Protein AF-V9LCH5-F1 (afdb_monomer_lite)

Secondary structure (DSSP, 8-state):
-----PPP--TTSHHHHHHHHHHHHHHHHHHHTT--SSTHHHHGGGT-----------SS-----HHHHHHHHHHHHHHHHT--S---S-GGGEEEEETTEEEEHHHHHHHHHHHHHHHHHHHHHHHHHHHSPPS-----HHHHHHHHHHHHHHHHHHHHHHHHHHHHHHHTHHHHHHHSSS-HHHHHHHHHHHHHHHHHHTHHHHTTTS-TT--HHHHHHHHHHHHHHHHHHHHHHHHH-HHHHHHHHHHHHHHHHH-

Radius of gyration: 26.11 Å; chains: 1; bounding box: 62×52×72 Å

Foldseek 3Di:
DDCPPPPDQPPVDPVSVVLLVVQQLVVLVVLLVVDDPDPQVVCVVVVDDDDDDDDDDDPPPDPDDVVNVVVVVVVVVVVVVPPPDDDDPPVLQWGDSDPPDIDGNVVCVVVLVVLLVLLVVVLVVLVVVLPDDDPDDPDDPVNVVVLVCLLVVVVVVVVVVVVCLVVVLVVCLVVQVVVDVDHSVVSSVVVSVVVVVVVVVPPPPCVPPSPPDHDPSSVSVSLSVVSVVLSVVLVVCCVVRVSSSSVCSVVCSVVNNVD

Structure (mmCIF, N/CA/C/O backbone):
data_AF-V9LCH5-F1
#
_entry.id   AF-V9LCH5-F1
#
loop_
_atom_site.group_PDB
_atom_site.id
_atom_site.type_symbol
_atom_site.label_atom_id
_atom_site.label_alt_id
_atom_site.label_comp_id
_atom_site.label_asym_id
_atom_site.label_entity_id
_atom_site.label_seq_id
_atom_site.pdbx_PDB_ins_code
_atom_site.Cartn_x
_atom_site.Cartn_y
_atom_site.Cartn_z
_atom_site.occupancy
_atom_site.B_iso_or_equiv
_atom_site.auth_seq_id
_atom_site.auth_comp_id
_atom_site.auth_asym_id
_atom_site.auth_atom_id
_atom_site.pdbx_PDB_model_num
ATOM 1 N N . LEU A 1 1 ? 13.291 -19.910 -38.542 1.00 33.44 1 LEU A N 1
ATOM 2 C CA . LEU A 1 1 ? 14.524 -19.890 -37.717 1.00 33.44 1 LEU A CA 1
ATOM 3 C C . LEU A 1 1 ? 14.383 -18.843 -36.606 1.00 33.44 1 LEU A C 1
ATOM 5 O O . LEU A 1 1 ? 15.015 -17.801 -36.640 1.00 33.44 1 LEU A O 1
ATOM 9 N N . PHE A 1 2 ? 13.499 -19.086 -35.634 1.00 40.97 2 PHE A N 1
ATOM 10 C CA . PHE A 1 2 ? 13.283 -18.179 -34.502 1.00 40.97 2 PHE A CA 1
ATOM 11 C C . PHE A 1 2 ? 13.502 -18.956 -33.212 1.00 40.97 2 PHE A C 1
ATOM 13 O O . PHE A 1 2 ? 12.610 -19.624 -32.702 1.00 40.97 2 PHE A O 1
ATOM 20 N N . ARG A 1 3 ? 14.734 -18.900 -32.716 1.00 28.66 3 ARG A N 1
ATOM 21 C CA . ARG A 1 3 ? 15.071 -19.324 -31.360 1.00 28.66 3 ARG A CA 1
ATOM 22 C C . ARG A 1 3 ? 16.043 -18.304 -30.785 1.00 28.66 3 ARG A C 1
ATOM 24 O O . ARG A 1 3 ? 17.191 -18.613 -30.492 1.00 28.66 3 ARG A O 1
ATOM 31 N N . SER A 1 4 ? 15.577 -17.061 -30.663 1.00 36.69 4 SER A N 1
ATOM 32 C CA . SER A 1 4 ? 16.129 -16.150 -29.667 1.00 36.69 4 SER A CA 1
ATOM 33 C C . SER A 1 4 ? 15.820 -16.790 -28.320 1.00 36.69 4 SER A C 1
ATOM 35 O O . SER A 1 4 ? 14.691 -16.730 -27.834 1.00 36.69 4 SER A O 1
ATOM 37 N N . GLN A 1 5 ? 16.792 -17.526 -27.790 1.00 34.16 5 GLN A N 1
ATOM 38 C CA . GLN A 1 5 ? 16.747 -18.049 -26.439 1.00 34.16 5 GLN A CA 1
ATOM 39 C C . GLN A 1 5 ? 16.719 -16.836 -25.505 1.00 34.16 5 GLN A C 1
ATOM 41 O O . GLN A 1 5 ? 17.760 -16.330 -25.098 1.00 34.16 5 GLN A O 1
ATOM 46 N N . CYS A 1 6 ? 15.522 -16.339 -25.179 1.00 46.34 6 CYS A N 1
ATOM 47 C CA . CYS A 1 6 ? 15.331 -15.744 -23.865 1.00 46.34 6 CYS A CA 1
ATOM 48 C C . CYS A 1 6 ? 15.863 -16.782 -22.870 1.00 46.34 6 CYS A C 1
ATOM 50 O O . CYS A 1 6 ? 15.552 -17.967 -23.067 1.00 46.34 6 CYS A O 1
ATOM 52 N N . PRO A 1 7 ? 16.684 -16.393 -21.876 1.00 41.59 7 PRO A N 1
ATOM 53 C CA . PRO A 1 7 ? 17.159 -17.334 -20.875 1.00 41.59 7 PRO A CA 1
ATOM 54 C C . PRO A 1 7 ? 15.947 -18.118 -20.390 1.00 41.59 7 PRO A C 1
ATOM 56 O O . PRO A 1 7 ? 14.906 -17.543 -20.055 1.00 41.59 7 PRO A O 1
ATOM 59 N N . ARG A 1 8 ? 16.045 -19.438 -20.561 1.00 44.75 8 ARG A N 1
ATOM 60 C CA . ARG A 1 8 ? 14.979 -20.390 -20.282 1.00 44.75 8 ARG A CA 1
ATOM 61 C C . ARG A 1 8 ? 14.481 -20.050 -18.886 1.00 44.75 8 ARG A C 1
ATOM 63 O O . ARG A 1 8 ? 15.290 -19.965 -17.976 1.00 44.75 8 ARG A O 1
ATOM 70 N N . SER A 1 9 ? 13.191 -19.740 -18.765 1.00 53.59 9 SER A N 1
ATOM 71 C CA . SER A 1 9 ? 12.595 -19.388 -17.483 1.00 53.59 9 SER A CA 1
ATOM 72 C C . SER A 1 9 ? 12.991 -20.467 -16.481 1.00 53.59 9 SER A C 1
ATOM 74 O O . SER A 1 9 ? 12.531 -21.599 -16.602 1.00 53.59 9 SER A O 1
ATOM 76 N N . ASP A 1 10 ? 13.814 -20.111 -15.497 1.00 53.72 10 ASP A N 1
ATOM 77 C CA . ASP A 1 10 ? 14.175 -20.955 -14.350 1.00 53.72 10 ASP A CA 1
ATOM 78 C C . ASP A 1 10 ? 12.949 -21.262 -13.459 1.00 53.72 10 ASP A C 1
ATOM 80 O O . ASP A 1 10 ? 13.087 -21.669 -12.308 1.00 53.72 10 ASP A O 1
ATOM 84 N N . GLY A 1 11 ? 11.731 -21.055 -13.977 1.00 56.66 11 GLY A N 1
ATOM 85 C CA . GLY A 1 11 ? 10.448 -20.985 -13.287 1.00 56.66 11 GLY A CA 1
ATOM 86 C C . GLY A 1 11 ? 9.927 -22.296 -12.708 1.00 56.66 11 GLY A C 1
ATOM 87 O O . GLY A 1 11 ? 8.782 -22.319 -12.272 1.00 56.66 11 GLY A O 1
ATOM 88 N N . GLU A 1 12 ? 10.742 -23.348 -12.687 1.00 65.62 12 GLU A N 1
ATOM 89 C CA . GLU A 1 12 ? 10.463 -24.604 -11.976 1.00 65.62 12 GLU A CA 1
ATOM 90 C C . GLU A 1 12 ? 11.554 -24.967 -10.959 1.00 65.62 12 GLU A C 1
ATOM 92 O O . GLU A 1 12 ? 11.430 -25.944 -10.228 1.00 65.62 12 GLU A O 1
ATOM 97 N N . THR A 1 13 ? 12.615 -24.164 -10.864 1.00 81.25 13 THR A N 1
ATOM 98 C CA . THR A 1 13 ? 13.677 -24.355 -9.876 1.00 81.25 13 THR A CA 1
ATOM 99 C C . THR A 1 13 ? 13.429 -23.456 -8.667 1.00 81.25 13 THR A C 1
ATOM 101 O O . THR A 1 13 ? 12.982 -22.315 -8.803 1.00 81.25 13 THR A O 1
ATOM 104 N N . LEU A 1 14 ? 13.744 -23.946 -7.466 1.00 82.38 14 LEU A N 1
ATOM 105 C CA . LEU A 1 14 ? 13.705 -23.151 -6.234 1.00 82.38 14 LEU A CA 1
ATOM 106 C C . LEU A 1 14 ? 14.425 -21.786 -6.362 1.00 82.38 14 LEU A C 1
ATOM 108 O O . LEU A 1 14 ? 13.820 -20.780 -5.988 1.00 82.38 14 LEU A O 1
ATOM 112 N N . PRO A 1 15 ? 15.642 -21.683 -6.944 1.00 84.50 15 PRO A N 1
ATOM 113 C CA . PRO A 1 15 ? 16.277 -20.382 -7.172 1.00 84.50 15 PRO A CA 1
ATOM 114 C C . PRO A 1 15 ? 15.483 -19.471 -8.119 1.00 84.50 15 PRO A C 1
ATOM 116 O O . PRO A 1 15 ? 15.411 -18.267 -7.878 1.00 84.50 15 PRO A O 1
ATOM 119 N N . GLY A 1 16 ? 14.829 -20.018 -9.149 1.00 81.88 16 GLY A N 1
ATOM 120 C CA . GLY A 1 16 ? 13.972 -19.236 -10.041 1.00 81.88 16 GLY A CA 1
ATOM 121 C C . GLY A 1 16 ? 12.732 -18.671 -9.344 1.00 81.88 16 GLY A C 1
ATOM 122 O O . GLY A 1 16 ? 12.379 -17.514 -9.574 1.00 81.88 16 GLY A O 1
ATOM 123 N N . TYR A 1 17 ? 12.110 -19.432 -8.436 1.00 82.62 17 TYR A N 1
ATOM 124 C CA . TYR A 1 17 ? 11.009 -18.930 -7.603 1.00 82.62 17 TYR A CA 1
ATOM 125 C C . TYR A 1 17 ? 11.459 -17.818 -6.654 1.00 82.62 17 TYR A C 1
ATOM 127 O O . TYR A 1 17 ? 10.782 -16.795 -6.552 1.00 82.62 17 TYR A O 1
ATOM 135 N N . VAL A 1 18 ? 12.614 -17.979 -5.998 1.00 86.50 18 VAL A N 1
ATOM 136 C CA . VAL A 1 18 ? 13.183 -16.942 -5.121 1.00 86.50 18 VAL A CA 1
ATOM 137 C C . VAL A 1 18 ? 13.477 -15.669 -5.913 1.00 86.50 18 VAL A C 1
ATOM 139 O O . VAL A 1 18 ? 13.119 -14.577 -5.477 1.00 86.50 18 VAL A O 1
ATOM 142 N N . HIS A 1 19 ? 14.059 -15.798 -7.106 1.00 85.94 19 HIS A N 1
ATOM 143 C CA . HIS A 1 19 ? 14.340 -14.657 -7.972 1.00 85.94 19 HIS A CA 1
ATOM 144 C C . HIS A 1 19 ? 13.061 -13.944 -8.441 1.00 85.94 19 HIS A C 1
ATOM 146 O O . HIS A 1 19 ? 12.987 -12.711 -8.437 1.00 85.94 19 HIS A O 1
ATOM 152 N N . ALA A 1 20 ? 12.025 -14.709 -8.791 1.00 83.81 20 ALA A N 1
ATOM 153 C CA . ALA A 1 20 ? 10.723 -14.168 -9.163 1.00 83.81 20 ALA A CA 1
ATOM 154 C C . ALA A 1 20 ? 10.055 -13.430 -7.991 1.00 83.81 20 ALA A C 1
ATOM 156 O O . ALA A 1 20 ? 9.506 -12.343 -8.176 1.00 83.81 20 ALA A O 1
ATOM 157 N N . LEU A 1 21 ? 10.152 -13.977 -6.775 1.00 85.12 21 LEU A N 1
ATOM 158 C CA . LEU A 1 21 ? 9.641 -13.350 -5.556 1.00 85.12 21 LEU A CA 1
ATOM 159 C C . LEU A 1 21 ? 10.385 -12.047 -5.252 1.00 85.12 21 LEU A C 1
ATOM 161 O O . LEU A 1 21 ? 9.743 -11.027 -5.019 1.00 85.12 21 LEU A O 1
ATOM 165 N N . GLN A 1 22 ? 11.718 -12.046 -5.312 1.00 88.31 22 GLN A N 1
ATOM 166 C CA . GLN A 1 22 ? 12.528 -10.838 -5.125 1.00 88.31 22 GLN A CA 1
ATOM 167 C C . GLN A 1 22 ? 12.158 -9.747 -6.134 1.00 88.31 22 GLN A C 1
ATOM 169 O O . GLN A 1 22 ? 11.952 -8.595 -5.756 1.00 88.31 22 GLN A O 1
ATOM 174 N N . THR A 1 23 ? 12.019 -10.112 -7.409 1.00 86.81 23 THR A N 1
ATOM 175 C CA . THR A 1 23 ? 11.618 -9.180 -8.472 1.00 86.81 23 THR A CA 1
ATOM 176 C C . THR A 1 23 ? 10.228 -8.606 -8.207 1.00 86.81 23 THR A C 1
ATOM 178 O O . THR A 1 23 ? 10.027 -7.393 -8.291 1.00 86.81 23 THR A O 1
ATOM 181 N N . MET A 1 24 ? 9.280 -9.460 -7.814 1.00 85.44 24 MET A N 1
ATOM 182 C CA . MET A 1 24 ? 7.932 -9.043 -7.444 1.00 85.44 24 MET A CA 1
ATOM 183 C C . MET A 1 24 ? 7.941 -8.100 -6.234 1.00 85.44 24 MET A C 1
ATOM 185 O O . MET A 1 24 ? 7.285 -7.064 -6.269 1.00 85.44 24 MET A O 1
ATOM 189 N N . LEU A 1 25 ? 8.717 -8.406 -5.191 1.00 87.69 25 LEU A N 1
ATOM 190 C CA . LEU A 1 25 ? 8.829 -7.578 -3.990 1.00 87.69 25 LEU A CA 1
ATOM 191 C C . LEU A 1 25 ? 9.416 -6.198 -4.308 1.00 87.69 25 LEU A C 1
ATOM 193 O O . LEU A 1 25 ? 8.864 -5.185 -3.889 1.00 87.69 25 LEU A O 1
ATOM 197 N N . LEU A 1 26 ? 10.495 -6.139 -5.093 1.00 87.50 26 LEU A N 1
ATOM 198 C CA . LEU A 1 26 ? 11.084 -4.873 -5.537 1.00 87.50 26 LEU A CA 1
ATOM 199 C C . LEU A 1 26 ? 10.090 -4.045 -6.356 1.00 87.50 26 LEU A C 1
ATOM 201 O O . LEU A 1 26 ? 10.044 -2.821 -6.228 1.00 87.50 26 LEU A O 1
ATOM 205 N N . MET A 1 27 ? 9.275 -4.702 -7.179 1.00 86.00 27 MET A N 1
ATOM 206 C CA . MET A 1 27 ? 8.222 -4.050 -7.945 1.00 86.00 27 MET A CA 1
ATOM 207 C C . MET A 1 27 ? 7.116 -3.499 -7.040 1.00 86.00 27 MET A C 1
ATOM 209 O O . MET A 1 27 ? 6.743 -2.342 -7.217 1.00 86.00 27 MET A O 1
ATOM 213 N N . VAL A 1 28 ? 6.652 -4.265 -6.048 1.00 87.94 28 VAL A N 1
ATOM 214 C CA . VAL A 1 28 ? 5.674 -3.812 -5.043 1.00 87.94 28 VAL A CA 1
ATOM 215 C C . VAL A 1 28 ? 6.222 -2.615 -4.263 1.00 87.94 28 VAL A C 1
ATOM 217 O O . VAL A 1 28 ? 5.549 -1.598 -4.156 1.00 87.94 28 VAL A O 1
ATOM 220 N N . LEU A 1 29 ? 7.473 -2.661 -3.800 1.00 88.19 29 LEU A N 1
ATOM 221 C CA . LEU A 1 29 ? 8.104 -1.536 -3.097 1.00 88.19 29 LEU A CA 1
ATOM 222 C C . LEU A 1 29 ? 8.214 -0.291 -3.990 1.00 88.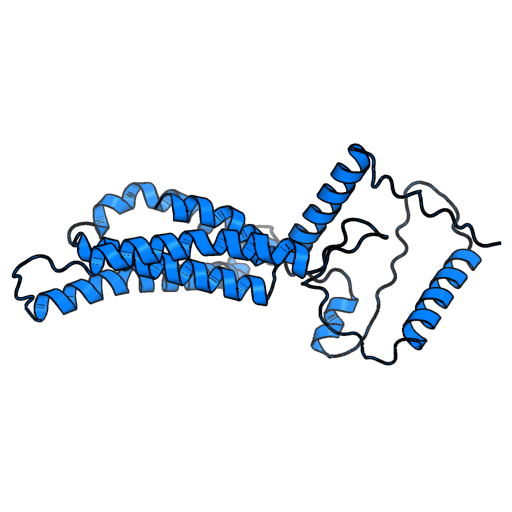19 29 LEU A C 1
ATOM 224 O O . LEU A 1 29 ? 7.873 0.819 -3.577 1.00 88.19 29 LEU A O 1
ATOM 228 N N . LYS A 1 30 ? 8.640 -0.469 -5.245 1.00 85.62 30 LYS A N 1
ATOM 229 C CA . LYS A 1 30 ? 8.762 0.629 -6.211 1.00 85.62 30 LYS A CA 1
ATOM 230 C C . LYS A 1 30 ? 7.405 1.244 -6.561 1.00 85.62 30 LYS A C 1
ATOM 232 O O . LYS A 1 30 ? 7.307 2.463 -6.664 1.00 85.62 30 LYS A O 1
ATOM 237 N N . GLN A 1 31 ? 6.371 0.425 -6.739 1.00 85.12 31 GLN A N 1
ATOM 238 C CA . GLN A 1 31 ? 5.004 0.895 -6.975 1.00 85.12 31 GLN A CA 1
ATOM 239 C C . GLN A 1 31 ? 4.409 1.562 -5.733 1.00 85.12 31 GLN A C 1
ATOM 241 O O . GLN A 1 31 ? 3.769 2.605 -5.849 1.00 85.12 31 GLN A O 1
ATOM 246 N N . GLY A 1 32 ? 4.661 1.006 -4.546 1.00 84.81 32 GLY A N 1
ATOM 247 C CA . GLY A 1 32 ? 4.216 1.557 -3.267 1.00 84.81 32 GLY A CA 1
ATOM 248 C C . GLY A 1 32 ? 4.755 2.965 -3.018 1.00 84.81 32 GLY A C 1
ATOM 249 O O . GLY A 1 32 ? 4.028 3.816 -2.521 1.00 84.81 32 GLY A O 1
ATOM 250 N N . SER A 1 33 ? 5.978 3.260 -3.475 1.00 84.00 33 SER A N 1
ATOM 251 C CA . SER A 1 33 ? 6.545 4.616 -3.437 1.00 84.00 33 SER A CA 1
ATOM 252 C C . SER A 1 33 ? 5.778 5.638 -4.292 1.00 84.00 33 SER A C 1
ATOM 254 O O . SER A 1 33 ? 6.007 6.836 -4.134 1.00 84.00 33 SER A O 1
ATOM 256 N N . GLY A 1 34 ? 4.941 5.209 -5.244 1.00 79.00 34 GLY A N 1
ATOM 257 C CA . GLY A 1 34 ? 4.205 6.100 -6.150 1.00 79.00 34 GLY A CA 1
ATOM 258 C C . GLY A 1 34 ? 5.082 6.867 -7.152 1.00 79.00 34 GLY A C 1
ATOM 259 O O . GLY A 1 34 ? 4.577 7.688 -7.916 1.00 79.00 34 GLY A O 1
ATOM 260 N N . LYS A 1 35 ? 6.398 6.613 -7.177 1.00 79.06 35 LYS A N 1
ATOM 261 C CA . LYS A 1 35 ? 7.341 7.302 -8.062 1.00 79.06 35 LYS A CA 1
ATOM 262 C C . LYS A 1 35 ? 7.219 6.777 -9.492 1.00 79.06 35 LYS A C 1
ATOM 264 O O . LYS A 1 35 ? 7.243 5.567 -9.730 1.00 79.06 35 LYS A O 1
ATOM 269 N N . ALA A 1 36 ? 7.156 7.694 -10.458 1.00 74.94 36 ALA A N 1
ATOM 270 C CA . ALA A 1 36 ? 7.179 7.351 -11.876 1.00 74.94 36 ALA A CA 1
ATOM 271 C C . ALA A 1 36 ? 8.431 6.519 -12.216 1.00 74.94 36 ALA A C 1
ATOM 273 O O . ALA A 1 36 ? 9.551 6.851 -11.827 1.00 74.94 36 ALA A O 1
ATOM 274 N N . SER A 1 37 ? 8.249 5.412 -12.941 1.00 71.81 37 SER A N 1
ATOM 275 C CA . SER A 1 37 ? 9.330 4.465 -13.255 1.00 71.81 37 SER A CA 1
ATOM 276 C C . SER A 1 37 ? 10.264 4.937 -14.384 1.00 71.81 37 SER A C 1
ATOM 278 O O . SER A 1 37 ? 11.344 4.361 -14.581 1.00 71.81 37 SER A O 1
ATOM 280 N N . GLY A 1 38 ? 9.861 5.965 -15.130 1.00 78.38 38 GLY A N 1
ATOM 281 C CA . GLY A 1 38 ? 10.625 6.604 -16.195 1.00 78.38 38 GLY A CA 1
ATOM 282 C C . GLY A 1 38 ? 10.002 7.926 -16.631 1.00 78.38 38 GLY A C 1
ATOM 283 O O . GLY A 1 38 ? 8.895 8.252 -16.204 1.00 78.38 38 GLY A O 1
ATOM 284 N N . GLU A 1 39 ? 10.711 8.636 -17.509 1.00 82.62 39 GLU A N 1
ATOM 285 C CA . GLU A 1 39 ? 10.329 9.957 -18.034 1.00 82.62 39 GLU A CA 1
ATOM 286 C C . GLU A 1 39 ? 8.909 9.987 -18.600 1.00 82.62 39 GLU A C 1
ATOM 288 O O . GLU A 1 39 ? 8.190 10.970 -18.440 1.00 82.62 39 GLU A O 1
ATOM 293 N N . HIS A 1 40 ? 8.461 8.872 -19.191 1.00 83.06 40 HIS A N 1
ATOM 294 C CA . HIS A 1 40 ? 7.100 8.763 -19.692 1.00 83.06 40 HIS A CA 1
ATOM 295 C C . HIS A 1 40 ? 6.030 9.062 -18.619 1.00 83.06 40 HIS A C 1
ATOM 297 O O . HIS A 1 40 ? 5.004 9.665 -18.923 1.00 83.06 40 HIS A O 1
ATOM 303 N N . GLY A 1 41 ? 6.274 8.733 -17.348 1.00 79.94 41 GLY A N 1
ATOM 304 C CA . GLY A 1 41 ? 5.300 8.964 -16.279 1.00 79.94 41 GLY A CA 1
ATOM 305 C C . GLY A 1 41 ? 4.917 10.437 -16.071 1.00 79.94 41 GLY A C 1
ATOM 306 O O . GLY A 1 41 ? 3.844 10.701 -15.537 1.00 79.94 41 GLY A O 1
ATOM 307 N N . LEU A 1 42 ? 5.736 11.396 -16.525 1.00 83.38 42 LEU A N 1
ATOM 308 C CA . LEU A 1 42 ? 5.400 12.827 -16.498 1.00 83.38 42 LEU A CA 1
ATOM 309 C C . LEU A 1 42 ? 4.319 13.193 -17.526 1.00 83.38 42 LEU A C 1
ATOM 311 O O . LEU A 1 42 ? 3.483 14.058 -17.265 1.00 83.38 42 LEU A O 1
ATOM 315 N N . PHE A 1 43 ? 4.301 12.500 -18.665 1.00 83.25 43 PHE A N 1
ATOM 316 C CA . PHE A 1 43 ? 3.358 12.725 -19.764 1.00 83.25 43 PHE A CA 1
ATOM 317 C C . PHE A 1 43 ? 1.958 12.172 -19.473 1.00 83.25 43 PHE A C 1
ATOM 319 O O . PHE A 1 43 ? 0.980 12.649 -20.049 1.00 83.25 43 PHE A O 1
ATOM 326 N N . LEU A 1 44 ? 1.841 11.254 -18.504 1.00 78.06 44 LEU A N 1
ATOM 327 C CA . LEU A 1 44 ? 0.562 10.694 -18.062 1.00 78.06 44 LEU A CA 1
ATOM 328 C C . LEU A 1 44 ? -0.419 11.783 -17.590 1.00 78.06 44 LEU A C 1
ATOM 330 O O . LEU A 1 44 ? -1.608 11.700 -17.873 1.00 78.06 44 LEU A O 1
ATOM 334 N N . ARG A 1 45 ? 0.076 12.845 -16.932 1.00 79.94 45 ARG A N 1
ATOM 335 C CA . ARG A 1 45 ? -0.751 13.977 -16.457 1.00 79.94 45 ARG A CA 1
ATOM 336 C C . ARG A 1 45 ? -1.403 14.766 -17.594 1.00 79.94 45 ARG A C 1
ATOM 338 O O . ARG A 1 45 ? -2.423 15.411 -17.383 1.00 79.94 45 ARG A O 1
ATOM 345 N N . TYR A 1 46 ? -0.812 14.710 -18.783 1.00 85.31 46 TYR A N 1
ATOM 346 C CA . TYR A 1 46 ? -1.262 15.433 -19.968 1.00 85.31 46 TYR A CA 1
ATOM 347 C C . TYR A 1 46 ? -2.031 14.539 -20.945 1.00 85.31 46 TYR A C 1
ATOM 349 O O . TYR A 1 46 ? -2.323 14.978 -22.051 1.00 85.31 46 TYR A O 1
ATOM 357 N N . HIS A 1 47 ? -2.358 13.299 -20.556 1.00 81.44 47 HIS A N 1
ATOM 358 C CA . HIS A 1 47 ? -2.996 12.303 -21.428 1.00 81.44 47 HIS A CA 1
ATOM 359 C C . HIS A 1 47 ? -2.204 12.034 -22.719 1.00 81.44 47 HIS A C 1
ATOM 361 O O . HIS A 1 47 ? -2.765 11.639 -23.740 1.00 81.44 47 HIS A O 1
ATOM 367 N N . VAL A 1 48 ? -0.886 12.247 -22.675 1.00 84.25 48 VAL A N 1
ATOM 368 C CA . VAL A 1 48 ? 0.016 11.936 -23.779 1.00 84.25 48 VAL A CA 1
ATOM 369 C C . VAL A 1 48 ? 0.539 10.527 -23.559 1.00 84.25 48 VAL A C 1
ATOM 371 O O . VAL A 1 48 ? 1.279 10.274 -22.609 1.00 84.25 48 VAL A O 1
ATOM 374 N N . GLU A 1 49 ? 0.151 9.611 -24.441 1.00 82.69 49 GLU A N 1
ATOM 375 C CA . GLU A 1 49 ? 0.746 8.279 -24.543 1.00 82.69 49 GLU A CA 1
ATOM 376 C C . GLU A 1 49 ? 2.190 8.419 -25.050 1.00 82.69 49 GLU A C 1
ATOM 378 O O . GLU A 1 49 ? 2.478 9.270 -25.885 1.00 82.69 49 GLU A O 1
ATOM 383 N N . ALA A 1 50 ? 3.102 7.592 -24.548 1.00 82.56 50 ALA A N 1
ATOM 384 C CA . ALA A 1 50 ? 4.549 7.807 -24.440 1.00 82.56 50 ALA A CA 1
ATOM 385 C C . ALA A 1 50 ? 5.161 6.454 -24.022 1.00 82.56 50 ALA A C 1
ATOM 387 O O . ALA A 1 50 ? 4.537 5.651 -23.336 1.00 82.56 50 ALA A O 1
ATOM 388 N N . ILE A 1 51 ? 6.373 6.133 -24.459 1.00 80.81 51 ILE A N 1
ATOM 389 C CA . ILE A 1 51 ? 7.055 4.897 -24.086 1.00 80.81 51 ILE A CA 1
ATOM 390 C C . ILE A 1 51 ? 8.521 5.257 -23.917 1.00 80.81 51 ILE A C 1
ATOM 392 O O . ILE A 1 51 ? 9.141 5.814 -24.820 1.00 80.81 51 ILE A O 1
ATOM 396 N N . THR A 1 52 ? 9.088 4.960 -22.749 1.00 84.12 52 THR A N 1
ATOM 397 C CA . THR A 1 52 ? 10.515 5.183 -22.499 1.00 84.12 52 THR A CA 1
ATOM 398 C C . THR A 1 52 ? 11.285 3.897 -22.767 1.00 84.12 52 THR A C 1
ATOM 400 O O . THR A 1 52 ? 11.177 2.934 -22.008 1.00 84.12 52 THR A O 1
ATOM 403 N N . ILE A 1 53 ? 12.104 3.896 -23.816 1.00 80.94 53 ILE A N 1
ATOM 404 C CA . ILE A 1 53 ? 13.051 2.817 -24.108 1.00 80.94 53 ILE A CA 1
ATOM 405 C C . ILE A 1 53 ? 14.408 3.222 -23.535 1.00 80.94 53 ILE A C 1
ATOM 407 O O . ILE A 1 53 ? 14.929 4.287 -23.857 1.00 80.94 53 ILE A O 1
ATOM 411 N N . ARG A 1 54 ? 14.985 2.380 -22.671 1.00 80.38 54 ARG A N 1
ATOM 412 C CA . ARG A 1 54 ? 16.325 2.598 -22.108 1.00 80.38 54 ARG A CA 1
ATOM 413 C C . ARG A 1 54 ? 17.228 1.420 -22.430 1.00 80.38 54 ARG A C 1
ATOM 415 O O . ARG A 1 54 ? 16.899 0.284 -22.101 1.00 80.38 54 ARG A O 1
ATOM 422 N N . GLY A 1 55 ? 18.383 1.709 -23.020 1.00 75.56 55 GLY A N 1
ATOM 423 C CA . GLY A 1 55 ? 19.478 0.751 -23.116 1.00 75.56 55 GLY A CA 1
ATOM 424 C C . GLY A 1 55 ? 20.186 0.662 -21.769 1.00 75.56 55 GLY A C 1
ATOM 425 O O . GLY A 1 55 ? 20.815 1.625 -21.340 1.00 75.56 55 GLY A O 1
ATOM 426 N N . ILE A 1 56 ? 20.066 -0.474 -21.085 1.00 72.38 56 ILE A N 1
ATOM 427 C CA . ILE A 1 56 ? 20.802 -0.722 -19.844 1.00 72.38 56 ILE A CA 1
ATOM 428 C C . ILE A 1 56 ? 22.162 -1.286 -20.253 1.00 72.38 56 ILE A C 1
ATOM 430 O O . ILE A 1 56 ? 22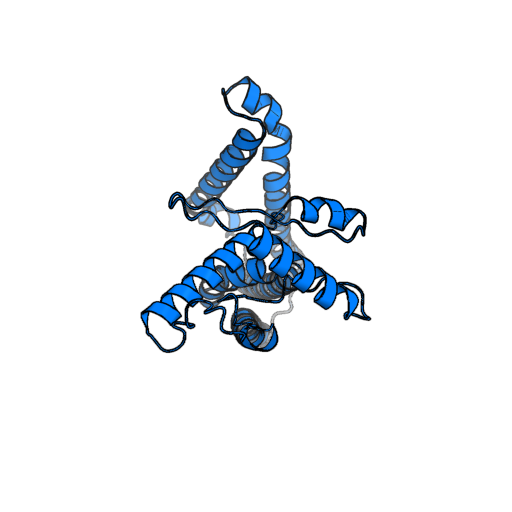.243 -2.418 -20.731 1.00 72.38 56 ILE A O 1
ATOM 434 N N . ASN A 1 57 ? 23.223 -0.493 -20.123 1.00 63.31 57 ASN A N 1
ATOM 435 C CA . ASN A 1 57 ? 24.566 -0.974 -20.421 1.00 63.31 57 ASN A CA 1
ATOM 436 C C . ASN A 1 57 ? 25.032 -1.856 -19.255 1.00 63.31 57 ASN A C 1
ATOM 438 O O . ASN A 1 57 ? 25.248 -1.369 -18.146 1.00 63.31 57 ASN A O 1
ATOM 442 N N . SER A 1 58 ? 25.111 -3.167 -19.476 1.00 59.47 58 SER A N 1
ATOM 443 C CA . SER A 1 58 ? 25.723 -4.068 -18.503 1.00 59.47 58 SER A CA 1
ATOM 444 C C . SER A 1 58 ? 27.237 -3.880 -18.574 1.00 59.47 58 SER A C 1
ATOM 446 O O . SER A 1 58 ? 27.790 -3.799 -19.665 1.00 59.47 58 SER A O 1
ATOM 448 N N . PHE A 1 59 ? 27.925 -3.874 -17.428 1.00 54.88 59 PHE A N 1
ATOM 449 C CA . PHE A 1 59 ? 29.396 -3.816 -17.345 1.00 54.88 59 PHE A CA 1
ATOM 450 C C . PHE A 1 59 ? 30.114 -4.885 -18.194 1.00 54.88 59 PHE A C 1
ATOM 452 O O . PHE A 1 59 ? 31.312 -4.790 -18.452 1.00 54.88 59 PHE A O 1
ATOM 459 N N . ARG A 1 60 ? 29.381 -5.897 -18.667 1.00 57.56 60 ARG A N 1
ATOM 460 C CA . ARG A 1 60 ? 29.827 -6.847 -19.677 1.00 57.56 60 ARG A CA 1
ATOM 461 C C . ARG A 1 60 ? 29.616 -6.246 -21.072 1.00 57.56 60 ARG A C 1
ATOM 463 O O . ARG A 1 60 ? 28.484 -6.168 -21.541 1.00 57.56 60 ARG A O 1
ATOM 470 N N . GLN A 1 61 ? 30.712 -5.872 -21.735 1.00 51.75 61 GLN A N 1
ATOM 471 C CA . GLN A 1 61 ? 30.771 -5.384 -23.121 1.00 51.75 61 GLN A CA 1
ATOM 472 C C . GLN A 1 61 ? 30.315 -6.451 -24.138 1.00 51.75 61 GLN A C 1
ATOM 474 O O . GLN A 1 61 ? 31.087 -6.912 -24.975 1.00 51.75 61 GLN A O 1
ATOM 479 N N . TYR A 1 62 ? 29.054 -6.865 -24.101 1.00 56.22 62 TYR A N 1
ATOM 480 C CA . TYR A 1 62 ? 28.442 -7.502 -25.256 1.00 56.22 62 TYR A CA 1
ATOM 481 C C . TYR A 1 62 ? 27.954 -6.391 -26.178 1.00 56.22 62 TYR A C 1
ATOM 483 O O . TYR A 1 62 ? 27.047 -5.633 -25.839 1.00 56.22 62 TYR A O 1
ATOM 491 N N . LYS A 1 63 ? 28.596 -6.273 -27.346 1.00 61.28 63 LYS A N 1
ATOM 492 C CA . LYS A 1 63 ? 28.121 -5.427 -28.442 1.00 61.28 63 LYS A CA 1
ATOM 493 C C . LYS A 1 63 ? 26.782 -5.994 -28.909 1.00 61.28 63 LYS A C 1
ATOM 495 O O . LYS A 1 63 ? 26.751 -6.940 -29.691 1.00 61.28 63 LYS A O 1
ATOM 500 N N . TYR A 1 64 ? 25.678 -5.462 -28.397 1.00 67.50 64 TYR A N 1
ATOM 501 C CA . TYR A 1 64 ? 24.385 -5.706 -29.017 1.00 67.50 64 TYR A CA 1
ATOM 502 C C . TYR A 1 64 ? 24.429 -5.109 -30.421 1.00 67.50 64 TYR A C 1
ATOM 504 O O . TYR A 1 64 ? 24.707 -3.922 -30.586 1.00 67.50 64 TYR A O 1
ATOM 512 N N . ASP A 1 65 ? 24.208 -5.950 -31.427 1.00 78.31 65 ASP A N 1
ATOM 513 C CA . ASP A 1 65 ? 24.148 -5.507 -32.812 1.00 78.31 65 ASP A CA 1
ATOM 514 C C . ASP A 1 65 ? 22.954 -4.560 -32.999 1.00 78.31 65 ASP A C 1
ATOM 516 O O . ASP A 1 65 ? 21.845 -4.841 -32.526 1.00 78.31 65 ASP A O 1
ATOM 520 N N . MET A 1 66 ? 23.166 -3.449 -33.706 1.00 81.75 66 MET A N 1
ATOM 521 C CA . MET A 1 66 ? 22.128 -2.453 -33.986 1.00 81.75 66 MET A CA 1
ATOM 522 C C . MET A 1 66 ? 20.942 -3.087 -34.724 1.00 81.75 66 MET A C 1
ATOM 524 O O . MET A 1 66 ? 19.790 -2.723 -34.490 1.00 81.75 66 MET A O 1
ATOM 528 N N . VAL A 1 67 ? 21.199 -4.117 -35.538 1.00 86.31 67 VAL A N 1
ATOM 529 C CA . VAL A 1 67 ? 20.150 -4.903 -36.205 1.00 86.31 67 VAL A CA 1
ATOM 530 C C . VAL A 1 67 ? 19.253 -5.620 -35.191 1.00 86.31 67 VAL A C 1
ATOM 532 O O . VAL A 1 67 ? 18.048 -5.740 -35.401 1.00 86.31 67 VAL A O 1
ATOM 535 N N . THR A 1 68 ? 19.805 -6.081 -34.067 1.00 84.12 68 THR A N 1
ATOM 536 C CA . THR A 1 68 ? 19.020 -6.731 -33.006 1.00 84.12 68 THR A CA 1
ATOM 537 C C . THR A 1 68 ? 18.114 -5.722 -32.310 1.00 84.12 68 THR A C 1
ATOM 539 O O . THR A 1 68 ? 16.935 -6.003 -32.103 1.00 84.12 68 THR A O 1
ATOM 542 N N . VAL A 1 69 ? 18.629 -4.524 -32.020 1.00 85.69 69 VAL A N 1
ATOM 543 C CA . VAL A 1 69 ? 17.833 -3.424 -31.452 1.00 85.69 69 VAL A CA 1
ATOM 544 C C . VAL A 1 69 ? 16.714 -3.014 -32.413 1.00 85.69 69 VAL A C 1
ATOM 546 O O . VAL A 1 69 ? 15.564 -2.906 -31.992 1.00 85.69 69 VAL A O 1
ATOM 549 N N . GLY A 1 70 ? 17.019 -2.881 -33.708 1.00 89.25 70 GLY A N 1
ATOM 550 C CA . GLY A 1 70 ? 16.035 -2.580 -34.750 1.00 89.25 70 GLY A CA 1
ATOM 551 C C . GLY A 1 70 ? 14.926 -3.630 -34.846 1.00 89.25 70 GLY A C 1
ATOM 552 O O . GLY A 1 70 ? 13.752 -3.274 -34.878 1.00 89.25 70 GLY A O 1
ATOM 553 N N . LYS A 1 71 ? 15.267 -4.925 -34.784 1.00 89.12 71 LYS A N 1
ATOM 554 C CA . LYS A 1 71 ? 14.280 -6.023 -34.766 1.00 89.12 71 LYS A CA 1
ATOM 555 C C . LYS A 1 71 ? 13.368 -5.977 -33.541 1.00 89.12 71 LYS A C 1
ATOM 557 O O . LYS A 1 71 ? 12.172 -6.240 -33.658 1.00 89.12 71 LYS A O 1
ATOM 562 N N . VAL A 1 72 ? 13.918 -5.657 -32.367 1.00 88.19 72 VAL A N 1
ATOM 563 C CA . VAL A 1 72 ? 13.125 -5.491 -31.139 1.00 88.19 72 VAL A CA 1
ATOM 564 C C . VAL A 1 72 ? 12.188 -4.294 -31.276 1.00 88.19 72 VAL A C 1
ATOM 566 O O . VAL A 1 72 ? 11.002 -4.417 -30.982 1.00 88.19 72 VAL A O 1
ATOM 569 N N . PHE A 1 73 ? 12.693 -3.166 -31.777 1.00 89.44 73 PHE A N 1
ATOM 570 C CA . PHE A 1 73 ? 11.906 -1.954 -31.986 1.00 89.44 73 PHE A CA 1
ATOM 571 C C . PHE A 1 73 ? 10.762 -2.169 -32.985 1.00 89.44 73 PHE A C 1
ATOM 573 O O . PHE A 1 73 ? 9.611 -1.868 -32.680 1.00 89.44 73 PHE A O 1
ATOM 580 N N . GLU A 1 74 ? 11.048 -2.776 -34.136 1.00 91.69 74 GLU A N 1
ATOM 581 C CA . GLU A 1 74 ? 10.038 -3.140 -35.132 1.00 91.69 74 GLU A CA 1
ATOM 582 C C . GLU A 1 74 ? 8.989 -4.094 -34.539 1.00 91.69 74 GLU A C 1
ATOM 584 O O . GLU A 1 74 ? 7.789 -3.939 -34.767 1.00 91.69 74 GLU A O 1
ATOM 589 N N . GLY A 1 75 ? 9.428 -5.056 -33.719 1.00 88.44 75 GLY A N 1
ATOM 590 C CA . GLY A 1 75 ? 8.543 -5.943 -32.971 1.00 88.44 75 GLY A CA 1
ATOM 591 C C . GLY A 1 75 ? 7.584 -5.183 -32.052 1.00 88.44 75 GLY A C 1
ATOM 592 O O . GLY A 1 75 ? 6.389 -5.471 -32.070 1.00 88.44 75 GLY A O 1
ATOM 593 N N . ILE A 1 76 ? 8.081 -4.199 -31.296 1.00 87.25 76 ILE A N 1
ATOM 594 C CA . ILE A 1 76 ? 7.266 -3.343 -30.421 1.00 87.25 76 ILE A CA 1
ATOM 595 C C . ILE A 1 76 ? 6.246 -2.559 -31.251 1.00 87.25 76 ILE A C 1
ATOM 597 O O . ILE A 1 76 ? 5.053 -2.650 -30.973 1.00 87.25 76 ILE A O 1
ATOM 601 N N . VAL A 1 77 ? 6.683 -1.857 -32.302 1.00 87.88 77 VAL A N 1
ATOM 602 C CA . VAL A 1 77 ? 5.797 -1.048 -33.157 1.00 87.88 77 VAL A CA 1
ATOM 603 C C . VAL A 1 77 ? 4.713 -1.907 -33.798 1.00 87.88 77 VAL A C 1
ATOM 605 O O . VAL A 1 77 ? 3.548 -1.532 -33.770 1.00 87.88 77 VAL A O 1
ATOM 608 N N . ARG A 1 78 ? 5.046 -3.099 -34.305 1.00 88.50 78 ARG A N 1
ATOM 609 C CA . ARG A 1 78 ? 4.057 -4.007 -34.906 1.00 88.50 78 ARG A CA 1
ATOM 610 C C . ARG A 1 78 ? 3.033 -4.506 -33.889 1.00 88.50 78 ARG A C 1
ATOM 612 O O . ARG A 1 78 ? 1.866 -4.675 -34.226 1.00 88.50 78 ARG A O 1
ATOM 619 N N . LYS A 1 79 ? 3.463 -4.766 -32.650 1.00 85.69 79 LYS A N 1
ATOM 620 C CA . LYS A 1 79 ? 2.560 -5.176 -31.567 1.00 85.69 79 LYS A CA 1
ATOM 621 C C . LYS A 1 79 ? 1.647 -4.035 -31.140 1.00 85.69 79 LYS A C 1
ATOM 623 O O . LYS A 1 79 ? 0.464 -4.287 -30.969 1.00 85.69 79 LYS A O 1
ATOM 628 N N . LEU A 1 80 ? 2.173 -2.817 -31.041 1.00 82.56 80 LEU A N 1
ATOM 629 C CA . LEU A 1 80 ? 1.385 -1.620 -30.746 1.00 82.56 80 LEU A CA 1
ATOM 630 C C . LEU A 1 80 ? 0.407 -1.288 -31.878 1.00 82.56 80 LEU A C 1
ATOM 632 O O . LEU A 1 80 ? -0.748 -1.008 -31.610 1.00 82.56 80 LEU A O 1
ATOM 636 N N . ASN A 1 81 ? 0.831 -1.402 -33.137 1.00 84.69 81 ASN A N 1
ATOM 637 C CA . ASN A 1 81 ? -0.020 -1.148 -34.302 1.00 84.69 81 ASN A CA 1
ATOM 638 C C . ASN A 1 81 ? -1.177 -2.151 -34.432 1.00 84.69 81 ASN A C 1
ATOM 640 O O . ASN A 1 81 ? -2.199 -1.845 -35.033 1.00 84.69 81 ASN A O 1
ATOM 644 N N . ASN A 1 82 ? -1.018 -3.354 -33.874 1.00 82.81 82 ASN A N 1
ATOM 645 C CA . ASN A 1 82 ? -2.081 -4.355 -33.819 1.00 82.81 82 ASN A CA 1
ATOM 646 C C . ASN A 1 82 ? -3.000 -4.197 -32.595 1.00 82.81 82 ASN A C 1
ATOM 648 O O . ASN A 1 82 ? -3.955 -4.964 -32.467 1.00 82.81 82 ASN A O 1
ATOM 652 N N . LEU A 1 83 ? -2.737 -3.244 -31.695 1.00 78.69 83 LEU A N 1
ATOM 653 C CA . LEU A 1 83 ? -3.682 -2.884 -30.643 1.00 78.69 83 LEU A CA 1
ATOM 654 C C . LEU A 1 83 ? -4.716 -1.926 -31.241 1.00 78.69 83 LEU A C 1
ATOM 656 O O . LEU A 1 83 ? -4.412 -0.788 -31.579 1.00 78.69 83 LEU A O 1
ATOM 660 N N . LEU A 1 84 ? -5.949 -2.411 -31.380 1.00 69.25 84 LEU A N 1
ATOM 661 C CA . LEU A 1 84 ? -7.108 -1.593 -31.760 1.00 69.25 84 LEU A CA 1
ATOM 662 C C . LEU A 1 84 ? -7.587 -0.687 -30.614 1.00 69.25 84 LEU A C 1
ATOM 664 O O . LEU A 1 84 ? -8.345 0.252 -30.842 1.00 69.25 84 LEU A O 1
ATOM 668 N N . GLU A 1 85 ? -7.157 -0.977 -29.387 1.00 69.62 85 GLU A N 1
ATOM 669 C CA . GLU A 1 85 ? -7.554 -0.267 -28.178 1.00 69.62 85 GLU A CA 1
ATOM 670 C C . GLU A 1 85 ? -6.426 0.647 -27.682 1.00 69.62 85 GLU A C 1
ATOM 672 O O . GLU A 1 85 ? -5.242 0.316 -27.793 1.00 69.62 85 GLU A O 1
ATOM 677 N N . ARG A 1 86 ? -6.800 1.804 -27.120 1.00 66.81 86 ARG A N 1
ATOM 678 C CA . ARG A 1 86 ? -5.859 2.720 -26.457 1.00 66.81 86 ARG A CA 1
ATOM 679 C C . ARG A 1 86 ? -5.174 2.015 -25.289 1.00 66.81 86 ARG A C 1
ATOM 681 O O . ARG A 1 86 ? -5.754 1.130 -24.661 1.00 66.81 86 ARG A O 1
ATOM 688 N N . LEU A 1 87 ? -3.953 2.430 -24.957 1.00 66.75 87 LEU A N 1
ATOM 689 C CA . LEU A 1 87 ? -3.224 1.876 -23.816 1.00 66.75 87 LEU A CA 1
ATOM 690 C C . LEU A 1 87 ? -4.003 2.129 -22.516 1.00 66.75 87 LEU A C 1
ATOM 692 O O . LEU A 1 87 ? -4.013 3.237 -21.983 1.00 66.75 87 LEU A O 1
ATOM 696 N N . HIS A 1 88 ? -4.664 1.092 -21.996 1.00 60.69 88 HIS A N 1
ATOM 697 C CA . HIS A 1 88 ? -5.493 1.234 -20.806 1.00 60.69 88 HIS A CA 1
ATOM 698 C C . HIS A 1 88 ? -4.627 1.319 -19.538 1.00 60.69 88 HIS A C 1
ATOM 700 O O . HIS A 1 88 ? -3.767 0.475 -19.272 1.00 60.69 88 HIS A O 1
ATOM 706 N N . GLN A 1 89 ? -4.887 2.340 -18.723 1.00 53.75 89 GLN A N 1
ATOM 707 C CA . GLN A 1 89 ? -4.140 2.738 -17.524 1.00 53.75 89 GLN A CA 1
ATOM 708 C C . GLN A 1 89 ? -4.363 1.782 -16.331 1.00 53.75 89 GLN A C 1
ATOM 710 O O . GLN A 1 89 ? -4.859 2.179 -15.283 1.00 53.75 89 GLN A O 1
ATOM 715 N N . SER A 1 90 ? -4.025 0.498 -16.464 1.00 56.41 90 SER A N 1
ATOM 716 C CA . SER A 1 90 ? -4.212 -0.502 -15.392 1.00 56.41 90 SER A CA 1
ATOM 717 C C . SER A 1 90 ? -2.903 -1.082 -14.837 1.00 56.41 90 SER A C 1
ATOM 719 O O . SER A 1 90 ? -2.915 -2.095 -14.147 1.00 56.41 90 SER A O 1
ATOM 721 N N . TYR A 1 91 ? -1.761 -0.420 -15.065 1.00 55.59 91 TYR A N 1
ATOM 722 C CA . TYR A 1 91 ? -0.431 -0.904 -14.648 1.00 55.59 91 TYR A CA 1
ATOM 723 C C . TYR A 1 91 ? -0.285 -1.159 -13.131 1.00 55.59 91 TYR A C 1
ATOM 725 O O . TYR A 1 91 ? 0.499 -2.016 -12.733 1.00 55.59 91 TYR A O 1
ATOM 733 N N . PHE A 1 92 ? -1.054 -0.468 -12.280 1.00 54.88 92 PHE A N 1
ATOM 734 C CA . PHE A 1 92 ? -1.006 -0.631 -10.815 1.00 54.88 92 PHE A CA 1
ATOM 735 C C . PHE A 1 92 ? -1.544 -1.979 -10.308 1.00 54.88 92 PHE A C 1
ATOM 737 O O . PHE A 1 92 ? -1.346 -2.317 -9.144 1.00 54.88 92 PHE A O 1
ATOM 744 N N . PHE A 1 93 ? -2.209 -2.750 -11.171 1.00 58.16 93 PHE A N 1
ATOM 745 C CA . PHE A 1 93 ? -2.867 -4.009 -10.820 1.00 58.16 93 PHE A CA 1
ATOM 746 C C . PHE A 1 93 ? -2.178 -5.258 -11.387 1.00 58.16 93 PHE A C 1
ATOM 748 O O . PHE A 1 93 ? -2.728 -6.362 -11.341 1.00 58.16 93 PHE A O 1
ATOM 755 N N . TYR A 1 94 ? -0.977 -5.092 -11.939 1.00 68.81 94 TYR A N 1
ATOM 756 C CA . TYR A 1 94 ? -0.196 -6.200 -12.469 1.00 68.81 94 TYR A CA 1
ATOM 757 C C . TYR A 1 94 ? 1.128 -6.293 -11.745 1.00 68.81 94 TYR A C 1
ATOM 759 O O . TYR A 1 94 ? 1.848 -5.306 -11.599 1.00 68.81 94 TYR A O 1
ATOM 767 N N . LEU A 1 95 ? 1.460 -7.512 -11.339 1.00 73.19 95 LEU A N 1
ATOM 768 C CA . LEU A 1 95 ? 2.782 -7.863 -10.856 1.00 73.19 95 LEU A CA 1
ATOM 769 C C . LEU A 1 95 ? 3.472 -8.684 -11.942 1.00 73.19 95 LEU A C 1
ATOM 771 O O . LEU A 1 95 ? 2.878 -9.587 -12.536 1.00 73.19 95 LEU A O 1
ATOM 775 N N . LEU A 1 96 ? 4.732 -8.355 -12.215 1.00 75.81 96 LEU A N 1
ATOM 776 C CA . LEU A 1 96 ? 5.568 -9.019 -13.212 1.00 75.81 96 LEU A CA 1
ATOM 777 C C . LEU A 1 96 ? 6.730 -9.707 -12.481 1.00 75.81 96 LEU A C 1
ATOM 779 O O . LEU A 1 96 ? 7.808 -9.123 -12.373 1.00 75.81 96 LEU A O 1
ATOM 783 N N . PRO A 1 97 ? 6.542 -10.935 -11.955 1.00 69.56 97 PRO A N 1
ATOM 784 C CA . PRO A 1 97 ? 7.631 -11.685 -11.330 1.00 69.56 97 PRO A CA 1
ATOM 785 C C . PRO A 1 97 ? 8.744 -12.048 -12.320 1.00 69.56 97 PRO A C 1
ATOM 787 O O . PRO A 1 97 ? 9.869 -12.325 -11.920 1.00 69.56 97 PRO A O 1
ATOM 790 N N . SER A 1 98 ? 8.433 -12.092 -13.618 1.00 67.31 98 SER A N 1
ATOM 791 C CA . SER A 1 98 ? 9.390 -12.365 -14.689 1.00 67.31 98 SER A CA 1
ATOM 792 C C . SER A 1 98 ? 8.928 -11.717 -15.995 1.00 67.31 98 SER A C 1
ATOM 794 O O . SER A 1 98 ? 7.743 -11.448 -16.173 1.00 67.31 98 SER A O 1
ATOM 796 N N . LEU A 1 99 ? 9.844 -11.535 -16.949 1.00 62.22 99 LEU A N 1
ATOM 797 C CA . LEU A 1 99 ? 9.550 -11.008 -18.291 1.00 62.22 99 LEU A CA 1
ATOM 798 C C . LEU A 1 99 ? 8.523 -11.853 -19.066 1.00 62.22 99 LEU A C 1
ATOM 800 O O . LEU A 1 99 ? 7.890 -11.351 -19.989 1.00 62.22 99 LEU A O 1
ATOM 804 N N . SER A 1 100 ? 8.363 -13.129 -18.704 1.00 65.25 100 SER A N 1
ATOM 805 C CA . SER A 1 100 ? 7.425 -14.066 -19.335 1.00 65.25 100 SER A CA 1
ATOM 806 C C . SER A 1 100 ? 6.217 -14.429 -18.469 1.00 65.25 100 SER A C 1
ATOM 808 O O . SER A 1 100 ? 5.337 -15.147 -18.941 1.00 65.25 100 SER A O 1
ATOM 810 N N . ARG A 1 101 ? 6.164 -13.976 -17.208 1.00 70.88 101 ARG A N 1
ATOM 811 C CA . ARG A 1 101 ? 5.112 -14.349 -16.256 1.00 70.88 101 ARG A CA 1
ATOM 812 C C . ARG A 1 101 ? 4.414 -13.098 -15.751 1.00 70.88 101 ARG A C 1
ATOM 814 O O . ARG A 1 101 ? 5.037 -12.247 -15.125 1.00 70.88 101 ARG A O 1
ATOM 821 N N . PHE A 1 102 ? 3.112 -13.035 -15.990 1.00 76.19 102 PHE A N 1
ATOM 822 C CA . PHE A 1 102 ? 2.244 -11.997 -15.458 1.00 76.19 102 PHE A CA 1
ATOM 823 C C . PHE A 1 102 ? 1.393 -12.588 -14.332 1.00 76.19 102 PHE A C 1
ATOM 825 O O . PHE A 1 102 ? 0.899 -13.709 -14.445 1.00 76.19 102 PHE A O 1
ATOM 832 N N . VAL A 1 103 ? 1.235 -11.842 -13.242 1.00 78.25 103 VAL A N 1
ATOM 833 C CA . VAL A 1 103 ? 0.284 -12.157 -12.175 1.00 78.25 103 VAL A CA 1
ATOM 834 C C . VAL A 1 103 ? -0.769 -11.064 -12.187 1.00 78.25 103 VAL A C 1
ATOM 836 O O . VAL A 1 103 ? -0.470 -9.890 -11.953 1.00 78.25 103 VAL A O 1
ATOM 839 N N . SER A 1 104 ? -1.993 -11.455 -12.530 1.00 80.88 104 SER A N 1
ATOM 840 C CA .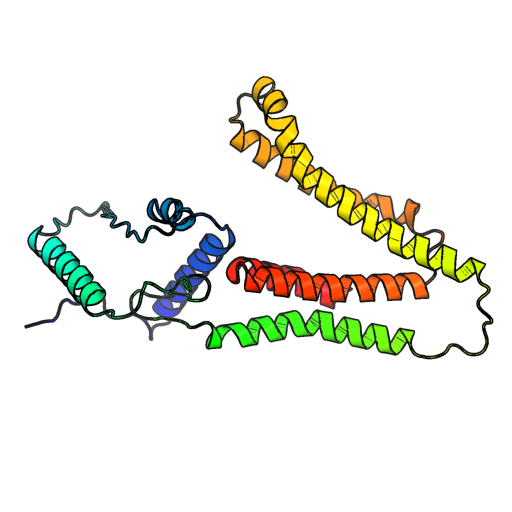 SER A 1 104 ? -3.134 -10.548 -12.566 1.00 80.88 104 SER A CA 1
ATOM 841 C C . SER A 1 104 ? -3.685 -10.294 -11.165 1.00 80.88 104 SER A C 1
ATOM 843 O O . SER A 1 104 ? -3.545 -11.115 -10.254 1.00 80.88 104 SER A O 1
ATOM 845 N N . ILE A 1 105 ? -4.382 -9.167 -11.034 1.00 76.75 105 ILE A N 1
ATOM 846 C CA . ILE A 1 105 ? -5.092 -8.721 -9.832 1.00 76.75 105 ILE A CA 1
ATOM 847 C C . ILE A 1 105 ? -5.929 -9.810 -9.151 1.00 76.75 105 ILE A C 1
ATOM 849 O O . ILE A 1 105 ? -5.979 -9.883 -7.924 1.00 76.75 105 ILE A O 1
ATOM 853 N N . GLY A 1 106 ? -6.535 -10.700 -9.941 1.00 78.19 106 GLY A N 1
ATOM 854 C CA . GLY A 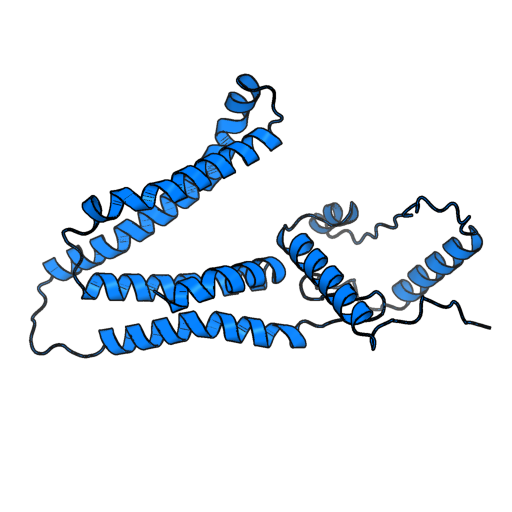1 106 ? -7.404 -11.762 -9.442 1.00 78.19 106 GLY A CA 1
ATOM 855 C C . GLY A 1 106 ? -6.694 -12.783 -8.551 1.00 78.19 106 GLY A C 1
ATOM 856 O O . GLY A 1 106 ? -7.345 -13.394 -7.712 1.00 78.19 106 GLY A O 1
ATOM 857 N N . TYR A 1 107 ? -5.372 -12.943 -8.680 1.00 82.44 107 TYR A N 1
ATOM 858 C CA . TYR A 1 107 ? -4.624 -13.921 -7.885 1.00 82.44 107 TYR A CA 1
ATOM 859 C C . TYR A 1 107 ? -4.294 -13.427 -6.478 1.00 82.44 107 TYR A C 1
ATOM 861 O O . TYR A 1 107 ? -4.326 -14.212 -5.534 1.00 82.44 107 TYR A O 1
ATOM 869 N N . TYR A 1 108 ? -3.968 -12.144 -6.319 1.00 84.25 108 TYR A N 1
ATOM 870 C CA . TYR A 1 108 ? -3.521 -11.607 -5.032 1.00 84.25 108 TYR A CA 1
ATOM 871 C C . TYR A 1 108 ? -4.606 -10.814 -4.290 1.00 84.25 108 TYR A C 1
ATOM 873 O O . TYR A 1 108 ? -4.505 -10.647 -3.075 1.00 84.25 108 TYR A O 1
ATOM 881 N N . MET A 1 109 ? -5.656 -10.336 -4.972 1.00 86.38 109 MET A N 1
ATOM 882 C CA . MET A 1 109 ? -6.750 -9.611 -4.312 1.00 86.38 109 MET A CA 1
ATOM 883 C C . MET A 1 109 ? -7.453 -10.414 -3.216 1.00 86.38 109 MET A C 1
ATOM 885 O O . MET A 1 109 ? -7.710 -9.834 -2.162 1.00 86.38 109 MET A O 1
ATOM 889 N N . PRO A 1 110 ? -7.716 -11.727 -3.375 1.00 90.38 110 PRO A N 1
ATOM 890 C CA . PRO A 1 110 ? -8.287 -12.518 -2.289 1.00 90.38 110 PRO A CA 1
ATOM 891 C C . PRO A 1 110 ? -7.441 -12.465 -1.011 1.00 90.38 110 PRO A C 1
ATOM 893 O O . PRO A 1 110 ? -7.991 -12.323 0.076 1.00 90.38 110 PRO A O 1
ATOM 896 N N . ALA A 1 111 ? -6.108 -12.491 -1.125 1.00 90.12 111 ALA A N 1
ATOM 897 C CA . ALA A 1 111 ? -5.219 -12.385 0.033 1.00 90.12 111 ALA A CA 1
ATOM 898 C C . ALA A 1 111 ? -5.353 -11.027 0.743 1.00 90.12 111 ALA A C 1
ATOM 900 O O . ALA A 1 111 ? -5.353 -10.960 1.970 1.00 90.12 111 ALA A O 1
ATOM 901 N N . PHE A 1 112 ? -5.523 -9.946 -0.018 1.00 90.81 112 PHE A N 1
ATOM 902 C CA . PHE A 1 112 ? -5.773 -8.620 0.541 1.00 90.81 112 PHE A CA 1
ATOM 903 C C . PHE A 1 112 ? -7.141 -8.520 1.234 1.00 90.81 112 PHE A C 1
ATOM 905 O O . PHE A 1 112 ? -7.236 -7.985 2.338 1.00 90.81 112 PHE A O 1
ATOM 912 N N . VAL A 1 113 ? -8.189 -9.087 0.631 1.00 93.00 113 VAL A N 1
ATOM 913 C CA . VAL A 1 113 ? -9.528 -9.157 1.240 1.00 93.00 113 VAL A CA 1
ATOM 914 C C . VAL A 1 113 ? -9.485 -9.936 2.555 1.00 93.00 113 VAL A C 1
ATOM 916 O O . VAL A 1 113 ? -10.080 -9.501 3.539 1.00 93.00 113 VAL A O 1
ATOM 919 N N . LEU A 1 114 ? -8.734 -11.041 2.612 1.00 93.19 114 LEU A N 1
ATOM 920 C CA . LEU A 1 114 ? -8.530 -11.797 3.849 1.00 93.19 114 LEU A CA 1
ATOM 921 C C . LEU A 1 114 ? -7.834 -10.958 4.930 1.00 93.19 114 LEU A C 1
ATOM 923 O O . LEU A 1 114 ? -8.271 -10.988 6.078 1.00 93.19 114 LEU A O 1
ATOM 927 N N . LEU A 1 115 ? -6.818 -10.160 4.583 1.00 93.50 115 LEU A N 1
ATOM 928 C CA . LEU A 1 115 ? -6.179 -9.245 5.539 1.00 93.50 115 LEU A CA 1
ATOM 929 C C . LEU A 1 115 ? -7.167 -8.204 6.082 1.00 93.50 115 LEU A C 1
ATOM 931 O O . LEU A 1 115 ? -7.285 -8.056 7.294 1.00 93.50 115 LEU A O 1
ATOM 935 N N . ILE A 1 116 ? -7.931 -7.536 5.213 1.00 93.88 116 ILE A N 1
ATOM 936 C CA . ILE A 1 116 ? -8.938 -6.544 5.633 1.00 93.88 116 ILE A CA 1
ATOM 937 C C . ILE A 1 116 ? -10.079 -7.177 6.440 1.00 93.88 116 ILE A C 1
ATOM 939 O O . ILE A 1 116 ? -10.661 -6.524 7.307 1.00 93.88 116 ILE A O 1
ATOM 943 N N . SER A 1 117 ? -10.402 -8.447 6.202 1.00 93.06 117 SER A N 1
ATOM 944 C CA . SER A 1 117 ? -11.471 -9.120 6.944 1.00 93.06 117 SER A CA 1
ATOM 945 C C . SER A 1 117 ? -11.191 -9.191 8.450 1.00 93.06 117 SER A C 1
ATOM 947 O O . SER A 1 117 ? -12.127 -9.147 9.241 1.00 93.06 117 SER A O 1
ATOM 949 N N . ILE A 1 118 ? -9.921 -9.212 8.870 1.00 94.19 118 ILE A N 1
ATOM 950 C CA . ILE A 1 118 ? -9.525 -9.307 10.281 1.00 94.19 118 ILE A CA 1
ATOM 951 C C . ILE A 1 118 ? -10.019 -8.099 11.104 1.00 94.19 118 ILE A C 1
ATOM 953 O O . ILE A 1 118 ? -10.778 -8.320 12.054 1.00 94.19 118 ILE A O 1
ATOM 957 N N . PRO A 1 119 ? -9.667 -6.834 10.780 1.00 93.81 119 PRO A N 1
ATOM 958 C CA . PRO A 1 119 ? -10.184 -5.679 11.512 1.00 93.81 119 PRO A CA 1
ATOM 959 C C . PRO A 1 119 ? -11.709 -5.544 11.399 1.00 93.81 119 PRO A C 1
ATOM 961 O O . PRO A 1 119 ? -12.340 -5.109 12.359 1.00 93.81 119 PRO A O 1
ATOM 964 N N . ILE A 1 120 ? -12.323 -5.975 10.288 1.00 94.50 120 ILE A N 1
ATOM 965 C CA . ILE A 1 120 ? -13.788 -5.974 10.129 1.00 94.50 120 ILE A CA 1
ATOM 966 C C . ILE A 1 120 ? -14.456 -6.958 11.098 1.00 94.50 120 ILE A C 1
ATOM 968 O O . ILE A 1 120 ? -15.415 -6.598 11.777 1.00 94.50 120 ILE A O 1
ATOM 972 N N . LEU A 1 121 ? -13.957 -8.191 11.197 1.00 94.44 121 LEU A N 1
ATOM 973 C CA . LEU A 1 121 ? -14.498 -9.197 12.114 1.00 94.44 121 LEU A CA 1
ATOM 974 C C . LEU A 1 121 ? -14.313 -8.781 13.577 1.00 94.44 121 LEU A C 1
ATOM 976 O O . LEU A 1 121 ? -15.212 -8.979 14.391 1.00 94.44 121 LEU A O 1
ATOM 980 N N . LYS A 1 122 ? -13.180 -8.154 13.909 1.00 92.62 122 LYS A N 1
ATOM 981 C CA . LYS A 1 122 ? -12.935 -7.579 15.239 1.00 92.62 122 LYS A CA 1
ATOM 982 C C . LYS A 1 122 ? -13.892 -6.437 15.560 1.00 92.62 122 LYS A C 1
ATOM 984 O O . LYS A 1 122 ? -14.452 -6.406 16.652 1.00 92.62 122 LYS A O 1
ATOM 989 N N . ALA A 1 123 ? -14.120 -5.539 14.605 1.00 92.50 123 ALA A N 1
ATOM 990 C CA . ALA A 1 123 ? -15.131 -4.499 14.730 1.00 92.50 123 ALA A CA 1
ATOM 991 C C . ALA A 1 123 ? -16.523 -5.110 14.966 1.00 92.50 123 ALA A C 1
ATOM 993 O O . ALA A 1 123 ? -17.243 -4.682 15.862 1.00 92.50 123 ALA A O 1
ATOM 994 N N . LEU A 1 124 ? -16.881 -6.165 14.233 1.00 93.31 124 LEU A N 1
ATOM 995 C CA . LEU A 1 124 ? -18.160 -6.853 14.396 1.00 93.31 124 LEU A CA 1
ATOM 996 C C . LEU A 1 124 ? -18.308 -7.500 15.785 1.00 93.31 124 LEU A C 1
ATOM 998 O O . LEU A 1 124 ? -19.346 -7.329 16.422 1.00 93.31 124 LEU A O 1
ATOM 1002 N N . ASP A 1 125 ? -17.280 -8.187 16.292 1.00 93.25 125 ASP A N 1
ATOM 1003 C CA . ASP A 1 125 ? -17.275 -8.742 17.657 1.00 93.25 125 ASP A CA 1
ATOM 1004 C C . ASP A 1 125 ? -17.485 -7.643 18.714 1.00 93.25 125 ASP A C 1
ATOM 1006 O O . ASP A 1 125 ? -18.311 -7.777 19.622 1.00 93.25 125 ASP A O 1
ATOM 1010 N N . LEU A 1 126 ? -16.793 -6.512 18.559 1.00 90.06 126 LEU A N 1
ATOM 1011 C CA . LEU A 1 126 ? -16.911 -5.378 19.471 1.00 90.06 126 LEU A CA 1
ATOM 1012 C C . LEU A 1 126 ? -18.297 -4.721 19.407 1.00 90.06 126 LEU A C 1
ATOM 1014 O O . LEU A 1 126 ? -18.862 -4.364 20.440 1.00 90.06 126 LEU A O 1
ATOM 1018 N N . TRP A 1 127 ? -18.880 -4.624 18.211 1.00 90.75 127 TRP A N 1
ATOM 1019 C CA . TRP A 1 127 ? -20.244 -4.138 18.008 1.00 90.75 127 TRP A CA 1
ATOM 1020 C C . TRP A 1 127 ? -21.283 -5.022 18.703 1.00 90.75 127 TRP A C 1
ATOM 1022 O O . TRP A 1 127 ? -22.173 -4.509 19.385 1.00 90.75 127 TRP A O 1
ATOM 1032 N N . ILE A 1 128 ? -21.157 -6.349 18.588 1.00 91.88 128 ILE A N 1
ATOM 1033 C CA . ILE A 1 128 ? -22.057 -7.294 19.265 1.00 91.88 128 ILE A CA 1
ATOM 1034 C C . ILE A 1 128 ? -21.953 -7.140 20.785 1.00 91.88 128 ILE A C 1
ATOM 1036 O O . ILE A 1 128 ? -22.978 -7.121 21.466 1.00 91.88 128 ILE A O 1
ATOM 1040 N N . LYS A 1 129 ? -20.736 -6.998 21.324 1.00 88.75 129 LYS A N 1
ATOM 1041 C CA . LYS A 1 129 ? -20.515 -6.765 22.761 1.00 88.75 129 LYS A CA 1
ATOM 1042 C C . LYS A 1 129 ? -21.181 -5.474 23.234 1.00 88.75 129 LYS A C 1
ATOM 1044 O O . LYS A 1 129 ? -21.869 -5.495 24.247 1.00 88.75 129 LYS A O 1
ATOM 1049 N N . LEU A 1 130 ? -21.045 -4.393 22.467 1.00 85.75 130 LEU A N 1
ATOM 1050 C CA . LEU A 1 130 ? -21.623 -3.083 22.783 1.00 85.75 130 LEU A CA 1
ATOM 1051 C C . LEU A 1 130 ? -23.160 -3.044 22.676 1.00 85.75 130 LEU A C 1
ATOM 1053 O O . LEU A 1 130 ? -23.810 -2.226 23.334 1.00 85.75 130 LEU A O 1
ATOM 1057 N N . SER A 1 131 ? -23.726 -3.920 21.840 1.00 83.88 131 SER A N 1
ATOM 1058 C CA . SER A 1 131 ? -25.167 -4.028 21.582 1.00 83.88 131 SER A CA 1
ATOM 1059 C C . SER A 1 131 ? -25.922 -4.824 22.649 1.00 83.88 131 SER A C 1
ATOM 1061 O O . SER A 1 131 ? -27.152 -4.782 22.674 1.00 83.88 131 SER A O 1
ATOM 1063 N N . LYS A 1 132 ? -25.229 -5.559 23.531 1.00 84.50 132 LYS A N 1
ATOM 1064 C CA . LYS A 1 132 ? -25.886 -6.258 24.641 1.00 84.50 132 LYS A CA 1
ATOM 1065 C C . LYS A 1 132 ? -26.395 -5.224 25.655 1.00 84.50 132 LYS A C 1
ATOM 1067 O O . LYS A 1 132 ? -25.594 -4.431 26.147 1.00 84.50 132 LYS A O 1
ATOM 1072 N N . PRO A 1 133 ? -27.702 -5.200 25.970 1.00 66.38 133 PRO A N 1
ATOM 1073 C CA . PRO A 1 133 ? -28.231 -4.263 26.947 1.00 66.38 133 PRO A CA 1
ATOM 1074 C C . PRO A 1 133 ? -27.738 -4.653 28.342 1.00 66.38 133 PRO A C 1
ATOM 1076 O O . PRO A 1 133 ? -28.077 -5.720 28.853 1.00 66.38 133 PRO A O 1
ATOM 1079 N N . GLU A 1 134 ? -26.949 -3.783 28.966 1.00 59.50 134 GLU A N 1
ATOM 1080 C CA . GLU A 1 134 ? -26.769 -3.826 30.414 1.00 59.50 134 GLU A CA 1
ATOM 1081 C C . GLU A 1 134 ? -28.092 -3.396 31.057 1.00 59.50 134 GLU A C 1
ATOM 1083 O O . GLU A 1 134 ? -28.682 -2.376 30.689 1.00 59.50 134 GLU A O 1
ATOM 1088 N N . GLY A 1 135 ? -28.623 -4.237 31.945 1.00 53.19 135 GLY A N 1
ATOM 1089 C CA . GLY A 1 135 ? -29.922 -4.021 32.570 1.00 53.19 135 GLY A CA 1
ATOM 1090 C C . GLY A 1 135 ? -29.999 -2.669 33.287 1.00 53.19 135 GLY A C 1
ATOM 1091 O O . GLY A 1 135 ? -29.139 -2.348 34.097 1.00 53.19 135 GLY A O 1
ATOM 1092 N N . ASN A 1 136 ? -31.062 -1.913 32.992 1.00 46.38 136 ASN A N 1
ATOM 1093 C CA . ASN A 1 136 ? -31.517 -0.705 33.690 1.00 46.38 136 ASN A CA 1
ATOM 1094 C C . ASN A 1 136 ? -30.435 0.322 34.068 1.00 46.38 136 ASN A C 1
ATOM 1096 O O . ASN A 1 136 ? -30.134 0.518 35.242 1.00 46.38 136 ASN A O 1
ATOM 1100 N N . GLN A 1 137 ? -29.965 1.098 33.091 1.00 51.59 137 GLN A N 1
ATOM 1101 C CA . GLN A 1 137 ? -29.431 2.433 33.364 1.00 51.59 137 GLN A CA 1
ATOM 1102 C C . GLN A 1 137 ? -30.148 3.459 32.485 1.00 51.59 137 GLN A C 1
ATOM 1104 O O . GLN A 1 137 ? -30.005 3.481 31.262 1.00 51.59 137 GLN A O 1
ATOM 1109 N N . GLN A 1 138 ? -30.969 4.300 33.119 1.00 47.72 138 GLN A N 1
ATOM 1110 C CA . GLN A 1 138 ? -31.470 5.534 32.521 1.00 47.72 138 GLN A CA 1
ATOM 1111 C C . GLN A 1 138 ? -30.276 6.476 32.329 1.00 47.72 138 GLN A C 1
ATOM 1113 O O . GLN A 1 138 ? -29.952 7.263 33.209 1.00 47.72 138 GLN A O 1
ATOM 1118 N N . THR A 1 139 ? -29.604 6.380 31.182 1.00 53.62 139 THR A N 1
ATOM 1119 C CA . THR A 1 139 ? -28.560 7.336 30.787 1.00 53.62 139 THR A CA 1
ATOM 1120 C C . THR A 1 139 ? -29.185 8.724 30.663 1.00 53.62 139 THR A C 1
ATOM 1122 O O . THR A 1 139 ? -30.033 8.944 29.788 1.00 53.62 139 THR A O 1
ATOM 1125 N N . THR A 1 140 ? -28.790 9.643 31.539 1.00 55.50 140 THR A N 1
ATOM 1126 C CA . THR A 1 140 ? -29.161 11.061 31.480 1.00 55.50 140 THR A CA 1
ATOM 1127 C C . THR A 1 140 ? -28.509 11.720 30.256 1.00 55.50 140 THR A C 1
ATOM 1129 O O . THR A 1 140 ? -27.470 11.274 29.771 1.00 55.50 140 THR A O 1
ATOM 1132 N N . HIS A 1 141 ? -29.123 12.775 29.705 1.00 55.28 141 HIS A N 1
ATOM 1133 C CA . HIS A 1 141 ? -28.605 13.481 28.518 1.00 55.28 141 HIS A CA 1
ATOM 1134 C C . HIS A 1 141 ? -27.142 13.944 28.682 1.00 55.28 141 HIS A C 1
ATOM 1136 O O . HIS A 1 141 ? -26.371 13.874 27.730 1.00 55.28 141 HIS A O 1
ATOM 1142 N N . THR A 1 142 ? -26.744 14.310 29.902 1.00 54.69 142 THR A N 1
ATOM 1143 C CA . THR A 1 142 ? -25.397 14.787 30.242 1.00 54.69 142 THR A CA 1
ATOM 1144 C C . THR A 1 142 ? -24.302 13.728 30.045 1.00 54.69 142 THR A C 1
ATOM 1146 O O . THR A 1 142 ? -23.210 14.064 29.597 1.00 54.69 142 THR A O 1
ATOM 1149 N N . GLU A 1 143 ? -24.575 12.443 30.306 1.00 58.53 143 GLU A N 1
ATOM 1150 C CA . GLU A 1 143 ? -23.596 11.362 30.080 1.00 58.53 143 GLU A CA 1
ATOM 1151 C C . GLU A 1 143 ? -23.329 11.115 28.591 1.00 58.53 143 GLU A C 1
ATOM 1153 O O . GLU A 1 143 ? -22.212 10.765 28.205 1.00 58.53 143 GLU A O 1
ATOM 1158 N N . ARG A 1 144 ? -24.338 11.310 27.731 1.00 59.72 144 ARG A N 1
ATOM 1159 C CA . ARG A 1 144 ? -24.185 11.117 26.281 1.00 59.72 144 ARG A CA 1
ATOM 1160 C C . ARG A 1 144 ? -23.273 12.173 25.670 1.00 59.72 144 ARG A C 1
ATOM 1162 O O . ARG A 1 144 ? -22.402 11.818 24.879 1.00 59.72 144 ARG A O 1
ATOM 1169 N N . ASP A 1 145 ? -23.429 13.431 26.073 1.00 58.97 145 ASP A N 1
ATOM 1170 C CA . ASP A 1 145 ? -22.611 14.534 25.562 1.00 58.97 145 ASP A CA 1
ATOM 1171 C C . ASP A 1 145 ? -21.140 14.397 25.995 1.00 58.97 145 ASP A C 1
ATOM 1173 O O . ASP A 1 145 ? -20.236 14.564 25.174 1.00 58.97 145 ASP A O 1
ATOM 1177 N N . VAL A 1 146 ? -20.883 13.981 27.243 1.00 61.78 146 VAL A N 1
ATOM 1178 C CA . VAL A 1 146 ? -19.522 13.698 27.743 1.00 61.78 146 VAL A CA 1
ATOM 1179 C C . VAL A 1 146 ? -18.902 12.486 27.035 1.00 61.78 146 VAL A C 1
ATOM 1181 O O . VAL A 1 146 ? -17.717 12.507 26.692 1.00 61.78 146 VAL A O 1
ATOM 1184 N N . SER A 1 147 ? -19.694 11.454 26.723 1.00 67.44 147 SER A N 1
ATOM 1185 C CA . SER A 1 147 ? -19.216 10.275 25.987 1.00 67.44 147 SER A CA 1
ATOM 1186 C C . SER A 1 147 ? -18.845 10.607 24.534 1.00 67.44 147 SER A C 1
ATOM 1188 O O . SER A 1 147 ? -17.805 10.165 24.042 1.00 67.44 147 SER A O 1
ATOM 1190 N N . LEU A 1 148 ? -19.635 11.450 23.857 1.00 71.88 148 LEU A N 1
ATOM 1191 C CA . LEU A 1 148 ? -19.332 11.915 22.499 1.00 71.88 148 LEU A CA 1
ATOM 1192 C C . LEU A 1 148 ? -18.090 12.804 22.458 1.00 71.88 148 LEU A C 1
ATOM 1194 O O . LEU A 1 148 ? -17.241 12.616 21.585 1.00 71.88 148 LEU A O 1
ATOM 1198 N N . LEU A 1 149 ? -17.948 13.732 23.408 1.00 71.44 149 LEU A N 1
ATOM 1199 C CA . LEU A 1 149 ? -16.773 14.599 23.489 1.00 71.44 149 LEU A CA 1
ATOM 1200 C C . LEU A 1 149 ? -15.494 13.777 23.715 1.00 71.44 149 LEU A C 1
ATOM 1202 O O . LEU A 1 149 ? -14.469 14.025 23.079 1.00 71.44 149 LEU A O 1
ATOM 1206 N N . THR A 1 150 ? -15.581 12.744 24.554 1.00 73.00 150 THR A N 1
ATOM 1207 C CA . THR A 1 150 ? -14.484 11.812 24.852 1.00 73.00 150 THR A CA 1
ATOM 1208 C C . THR A 1 150 ? -14.061 10.980 23.635 1.00 73.00 150 THR A C 1
ATOM 1210 O O . THR A 1 150 ? -12.886 10.649 23.504 1.00 73.00 150 THR A O 1
ATOM 1213 N N . ILE A 1 151 ? -14.976 10.674 22.708 1.00 74.50 151 ILE A N 1
ATOM 1214 C CA . ILE A 1 151 ? -14.663 9.969 21.450 1.00 74.50 151 ILE A CA 1
ATOM 1215 C C . ILE A 1 151 ? -14.147 10.943 20.382 1.00 74.50 151 ILE A C 1
ATOM 1217 O O . ILE A 1 151 ? -13.198 10.634 19.661 1.00 74.50 151 ILE A O 1
ATOM 1221 N N . LEU A 1 152 ? -14.749 12.129 20.273 1.00 79.56 152 LEU A N 1
ATOM 1222 C CA . LEU A 1 152 ? -14.408 13.115 19.248 1.00 79.56 152 LEU A CA 1
ATOM 1223 C C . LEU A 1 152 ? -13.024 13.730 19.480 1.00 79.56 152 LEU A C 1
ATOM 1225 O O . LEU A 1 152 ? -12.272 13.929 18.528 1.00 79.56 152 LEU A O 1
ATOM 1229 N N . THR A 1 153 ? -12.669 14.000 20.736 1.00 77.31 153 THR A N 1
ATOM 1230 C CA . THR A 1 153 ? -11.393 14.624 21.110 1.00 77.31 153 THR A CA 1
ATOM 1231 C C . THR A 1 153 ? -10.167 13.860 20.582 1.00 77.31 153 THR A C 1
ATOM 1233 O O . THR A 1 153 ? -9.377 14.469 19.858 1.00 77.31 153 THR A O 1
ATOM 1236 N N . PRO A 1 154 ? -9.982 12.547 20.838 1.00 76.44 154 PRO A N 1
ATOM 1237 C CA . PRO A 1 154 ? -8.831 11.808 20.317 1.00 76.44 154 PRO A CA 1
ATOM 1238 C C . PRO A 1 154 ? -8.829 11.724 18.787 1.00 76.44 154 PRO A C 1
ATOM 1240 O O . PRO A 1 154 ? -7.767 11.834 18.180 1.00 76.44 154 PRO A O 1
ATOM 1243 N N . VAL A 1 155 ? -9.997 11.610 18.146 1.00 80.06 155 VAL A N 1
ATOM 1244 C CA . VAL A 1 155 ? -10.104 11.599 16.677 1.00 80.06 155 VAL A CA 1
ATOM 1245 C C . VAL A 1 155 ? -9.639 12.935 16.089 1.00 80.06 155 VAL A C 1
ATOM 1247 O O . VAL A 1 155 ? -8.820 12.959 15.169 1.00 80.06 155 VAL A O 1
ATOM 1250 N N . MET A 1 156 ? -10.092 14.055 16.656 1.00 82.75 156 MET A N 1
ATOM 1251 C CA . MET A 1 156 ? -9.680 15.395 16.232 1.00 82.75 156 MET A CA 1
ATOM 1252 C C . MET A 1 156 ? -8.194 15.644 16.480 1.00 82.75 156 MET A C 1
ATOM 1254 O O . MET A 1 156 ? -7.522 16.186 15.605 1.00 82.75 156 MET A O 1
ATOM 1258 N N . ILE A 1 157 ? -7.656 15.200 17.621 1.00 81.19 157 ILE A N 1
ATOM 1259 C CA . ILE A 1 157 ? -6.218 15.273 17.908 1.00 81.19 157 ILE A CA 1
ATOM 1260 C C . ILE A 1 157 ? -5.429 14.454 16.884 1.00 81.19 157 ILE A C 1
ATOM 1262 O O . ILE A 1 157 ? -4.438 14.953 16.356 1.00 81.19 157 ILE A O 1
ATOM 1266 N N . CYS A 1 158 ? -5.862 13.236 16.545 1.00 81.38 158 CYS A N 1
ATOM 1267 C CA . CYS A 1 158 ? -5.207 12.414 15.527 1.00 81.38 158 CYS A CA 1
ATOM 1268 C C . CYS A 1 158 ? -5.199 13.101 14.156 1.00 81.38 158 CYS A C 1
ATOM 1270 O O . CYS A 1 158 ? -4.150 13.168 13.515 1.00 81.38 158 CYS A O 1
ATOM 1272 N N . HIS A 1 159 ? -6.329 13.663 13.720 1.00 85.31 159 HIS A N 1
ATOM 1273 C CA . HIS A 1 159 ? -6.403 14.391 12.452 1.00 85.31 159 HIS A CA 1
ATOM 1274 C C . HIS A 1 159 ? -5.567 15.673 12.455 1.00 85.31 159 HIS A C 1
ATOM 1276 O O . HIS A 1 159 ? -4.835 15.915 11.497 1.00 85.31 159 HIS A O 1
ATOM 1282 N N . ALA A 1 160 ? -5.619 16.466 13.528 1.00 83.75 160 ALA A N 1
ATOM 1283 C CA . ALA A 1 160 ? -4.815 17.676 13.672 1.00 83.75 160 ALA A CA 1
ATOM 1284 C C . ALA A 1 160 ? -3.314 17.354 13.700 1.00 83.75 160 ALA A C 1
ATOM 1286 O O . ALA A 1 160 ? -2.529 18.026 13.036 1.00 83.75 160 ALA A O 1
ATOM 1287 N N . THR A 1 161 ? -2.924 16.283 14.395 1.00 82.12 161 THR A N 1
ATOM 1288 C CA . THR A 1 161 ? -1.541 15.788 14.420 1.00 82.12 161 THR A CA 1
ATOM 1289 C C . THR A 1 161 ? -1.106 15.329 13.031 1.00 82.12 161 THR A C 1
ATOM 1291 O O . THR A 1 161 ? -0.023 15.692 12.588 1.00 82.12 161 THR A O 1
ATOM 1294 N N . GLY A 1 162 ? -1.949 14.589 12.305 1.00 81.25 162 GLY A N 1
ATOM 1295 C CA . GLY A 1 162 ? -1.673 14.176 10.926 1.00 81.25 162 GLY A CA 1
ATOM 1296 C C . GLY A 1 162 ? -1.518 15.363 9.971 1.00 81.25 162 GLY A C 1
ATOM 1297 O O . GLY A 1 162 ? -0.608 15.384 9.143 1.00 81.25 162 GLY A O 1
ATOM 1298 N N . LEU A 1 163 ? -2.359 16.385 10.129 1.00 86.62 163 LEU A N 1
ATOM 1299 C CA . LEU A 1 163 ? -2.286 17.623 9.358 1.00 86.62 163 LEU A CA 1
ATOM 1300 C C . LEU A 1 163 ? -0.996 18.394 9.666 1.00 86.62 163 LEU A C 1
ATOM 1302 O O . LEU A 1 163 ? -0.289 18.815 8.751 1.00 86.62 163 LEU A O 1
ATOM 1306 N N . ALA A 1 164 ? -0.653 18.522 10.948 1.00 83.12 164 ALA A N 1
ATOM 1307 C CA . ALA A 1 164 ? 0.589 19.139 11.391 1.00 83.12 164 ALA A CA 1
ATOM 1308 C C . ALA A 1 164 ? 1.809 18.379 10.851 1.00 83.12 164 ALA A C 1
ATOM 1310 O O . ALA A 1 164 ? 2.700 18.996 10.281 1.00 83.12 164 ALA A O 1
ATOM 1311 N N . LEU A 1 165 ? 1.821 17.046 10.937 1.00 81.62 165 LEU A N 1
ATOM 1312 C CA . LEU A 1 165 ? 2.879 16.186 10.395 1.00 81.62 165 LEU A CA 1
ATOM 1313 C C . LEU A 1 165 ? 3.085 16.365 8.890 1.00 81.62 165 LEU A C 1
ATOM 1315 O O . LEU A 1 165 ? 4.212 16.273 8.414 1.00 81.62 165 LEU A O 1
ATOM 1319 N N . TYR A 1 166 ? 2.012 16.616 8.143 1.00 82.88 166 TYR A N 1
ATOM 1320 C CA . TYR A 1 166 ? 2.092 16.861 6.708 1.00 82.88 166 TYR A CA 1
ATOM 1321 C C . TYR A 1 166 ? 2.663 18.250 6.389 1.00 82.88 166 TYR A C 1
ATOM 1323 O O . TYR A 1 166 ? 3.519 18.393 5.517 1.00 82.88 166 TYR A O 1
ATOM 1331 N N . PHE A 1 167 ? 2.206 19.281 7.098 1.00 85.88 167 PHE A N 1
ATOM 1332 C CA . PHE A 1 167 ? 2.550 20.667 6.788 1.00 85.88 167 PHE A CA 1
ATOM 1333 C C . PHE A 1 167 ? 3.869 21.142 7.400 1.00 85.88 167 PHE A C 1
ATOM 1335 O O . PHE A 1 167 ? 4.588 21.914 6.766 1.00 85.88 167 PHE A O 1
ATOM 1342 N N . LEU A 1 168 ? 4.208 20.691 8.608 1.00 84.12 168 LEU A N 1
ATOM 1343 C CA . LEU A 1 168 ? 5.367 21.170 9.363 1.00 84.12 168 LEU A CA 1
ATOM 1344 C C . LEU A 1 168 ? 6.699 20.956 8.611 1.00 84.12 168 LEU A C 1
ATOM 1346 O O . LEU A 1 168 ? 7.456 21.923 8.496 1.00 84.12 168 LEU A O 1
ATOM 1350 N N . PRO A 1 169 ? 6.969 19.781 7.998 1.00 83.06 169 PRO A N 1
ATOM 1351 C CA . PRO A 1 169 ? 8.167 19.576 7.177 1.00 83.06 169 PRO A CA 1
ATOM 1352 C C . PRO A 1 169 ? 8.217 20.492 5.948 1.00 83.06 169 PRO A C 1
ATOM 1354 O O . PRO A 1 169 ? 9.281 20.952 5.543 1.00 83.06 169 PRO A O 1
ATOM 1357 N N . VAL A 1 170 ? 7.058 20.767 5.342 1.00 82.69 170 VAL A N 1
ATOM 1358 C CA . VAL A 1 170 ? 6.953 21.539 4.095 1.00 82.69 170 VAL A CA 1
ATOM 1359 C C . VAL A 1 170 ? 7.148 23.033 4.340 1.00 82.69 170 VAL A C 1
ATOM 1361 O O . VAL A 1 170 ? 7.767 23.708 3.514 1.00 82.69 170 VAL A O 1
ATOM 1364 N N . PHE A 1 171 ? 6.639 23.554 5.458 1.00 84.38 171 PHE A N 1
ATOM 1365 C CA . PHE A 1 171 ? 6.817 24.956 5.828 1.00 84.38 171 PHE A CA 1
ATOM 1366 C C . PHE A 1 171 ? 8.237 25.244 6.324 1.00 84.38 171 PHE A C 1
ATOM 1368 O O . PHE A 1 171 ? 8.827 26.231 5.896 1.00 84.38 171 PHE A O 1
ATOM 1375 N N . GLY A 1 172 ? 8.822 24.352 7.131 1.00 78.69 172 GLY A N 1
ATOM 1376 C CA . GLY A 1 172 ? 10.164 24.533 7.701 1.00 78.69 172 GLY A CA 1
ATOM 1377 C C . GLY A 1 172 ? 11.331 24.261 6.746 1.00 78.69 172 GLY A C 1
ATOM 1378 O O . GLY A 1 172 ? 12.484 24.395 7.145 1.00 78.69 172 GLY A O 1
ATOM 1379 N N . ARG A 1 173 ? 11.075 23.870 5.488 1.00 81.56 173 ARG A N 1
ATOM 1380 C CA . ARG A 1 173 ? 12.136 23.448 4.552 1.00 81.56 173 ARG A CA 1
ATOM 1381 C C . ARG A 1 173 ? 13.164 24.535 4.235 1.00 81.56 173 ARG A C 1
ATOM 1383 O O . ARG A 1 173 ? 14.326 24.205 4.034 1.00 81.56 173 ARG A O 1
ATOM 1390 N N . LYS A 1 174 ? 12.741 25.804 4.177 1.00 78.94 174 LYS A N 1
ATOM 1391 C CA . LYS A 1 174 ? 13.626 26.938 3.860 1.00 78.94 174 LYS A CA 1
ATOM 1392 C C . LYS A 1 174 ? 14.537 27.254 5.039 1.00 78.94 174 LYS A C 1
ATOM 1394 O O . LYS A 1 174 ? 15.750 27.240 4.882 1.00 78.94 174 LYS A O 1
ATOM 1399 N N . ASP A 1 175 ? 13.943 27.408 6.217 1.00 79.69 175 ASP A N 1
ATOM 1400 C CA . ASP A 1 175 ? 14.672 27.691 7.453 1.00 79.69 175 ASP A CA 1
ATOM 1401 C C . ASP A 1 175 ? 15.654 26.556 7.787 1.00 79.69 175 ASP A C 1
ATOM 1403 O O . ASP A 1 175 ? 16.791 26.804 8.182 1.00 79.69 175 ASP A O 1
ATOM 1407 N N . ALA A 1 176 ? 15.258 25.297 7.567 1.00 76.81 176 ALA A N 1
ATOM 1408 C CA . ALA A 1 176 ? 16.121 24.139 7.788 1.00 76.81 176 ALA A CA 1
ATOM 1409 C C . ALA A 1 176 ? 17.292 24.055 6.792 1.00 76.81 176 ALA A C 1
ATOM 1411 O O . ALA A 1 176 ? 18.394 23.694 7.197 1.00 76.81 176 ALA A O 1
ATOM 1412 N N . ALA A 1 177 ? 17.076 24.398 5.517 1.00 78.38 177 ALA A N 1
ATOM 1413 C CA . ALA A 1 177 ? 18.134 24.423 4.502 1.00 78.38 177 ALA A CA 1
ATOM 1414 C C . ALA A 1 177 ? 19.109 25.603 4.676 1.00 78.38 177 ALA A C 1
ATOM 1416 O O . ALA A 1 177 ? 20.230 25.556 4.180 1.00 78.38 177 ALA A O 1
ATOM 1417 N N . GLU A 1 178 ? 18.696 26.661 5.379 1.00 80.69 178 GLU A N 1
ATOM 1418 C CA . GLU A 1 178 ? 19.567 27.788 5.722 1.00 80.69 178 GLU A CA 1
ATOM 1419 C C . GLU A 1 178 ? 20.465 27.476 6.932 1.00 80.69 178 GLU A C 1
ATOM 1421 O O . GLU A 1 178 ? 21.641 27.833 6.943 1.00 80.69 178 GLU A O 1
ATOM 1426 N N . HIS A 1 179 ? 19.938 26.762 7.933 1.00 83.12 179 HIS A N 1
ATOM 1427 C CA . HIS A 1 179 ? 20.677 26.422 9.156 1.00 83.12 179 HIS A CA 1
ATOM 1428 C C . HIS A 1 179 ? 21.547 25.166 9.029 1.00 83.12 179 HIS A C 1
ATOM 1430 O O . HIS A 1 179 ? 22.535 25.026 9.753 1.00 83.12 179 HIS A O 1
ATOM 1436 N N . PHE A 1 180 ? 21.194 24.244 8.131 1.00 80.00 180 PHE A N 1
ATOM 1437 C CA . PHE A 1 180 ? 21.936 23.009 7.899 1.00 80.00 180 PHE A CA 1
ATOM 1438 C C . PHE A 1 180 ? 22.351 22.904 6.425 1.00 80.00 180 PHE A C 1
ATOM 1440 O O . PHE A 1 180 ? 21.545 23.214 5.553 1.00 80.00 180 PHE A O 1
ATOM 1447 N N . PRO A 1 181 ? 23.567 22.414 6.112 1.00 80.94 181 PRO A N 1
ATOM 1448 C CA . PRO A 1 181 ? 24.057 22.269 4.739 1.00 80.94 181 PRO A CA 1
ATOM 1449 C C . PRO A 1 181 ? 23.415 21.058 4.031 1.00 80.94 181 PRO A C 1
ATOM 1451 O O . PRO A 1 181 ? 24.099 20.115 3.644 1.00 80.94 181 PRO A O 1
ATOM 1454 N N . VAL A 1 182 ? 22.089 21.060 3.900 1.00 83.06 182 VAL A N 1
ATOM 1455 C CA . VAL A 1 182 ? 21.274 20.000 3.284 1.00 83.06 182 VAL A CA 1
ATOM 1456 C C . VAL A 1 182 ? 20.324 20.592 2.248 1.00 83.06 182 VAL A C 1
ATOM 1458 O O . VAL A 1 182 ? 19.868 21.727 2.366 1.00 83.06 182 VAL A O 1
ATOM 1461 N N . SER A 1 183 ? 20.008 19.808 1.215 1.00 84.81 183 SER A N 1
ATOM 1462 C CA . SER A 1 183 ? 19.021 20.180 0.194 1.00 84.81 183 SER A CA 1
ATOM 1463 C C . SER A 1 183 ? 17.628 20.379 0.809 1.00 84.81 183 SER A C 1
ATOM 1465 O O . SER A 1 183 ? 17.262 19.675 1.749 1.00 84.81 183 SER A O 1
ATOM 1467 N N . GLU A 1 184 ? 16.781 21.235 0.216 1.00 81.31 184 GLU A N 1
ATOM 1468 C CA . GLU A 1 184 ? 15.366 21.368 0.620 1.00 81.31 184 GLU A CA 1
ATOM 1469 C C . GLU A 1 184 ? 14.643 20.012 0.681 1.00 81.31 184 GLU A C 1
ATOM 1471 O O . GLU A 1 184 ? 13.803 19.776 1.548 1.00 81.31 184 GLU A O 1
ATOM 1476 N N . THR A 1 185 ? 14.971 19.104 -0.241 1.00 82.19 185 THR A N 1
ATOM 1477 C CA . THR A 1 185 ? 14.367 17.765 -0.281 1.00 82.19 185 THR A CA 1
ATOM 1478 C C . THR A 1 185 ? 14.837 16.881 0.872 1.00 82.19 185 THR A C 1
ATOM 1480 O O . THR A 1 185 ? 14.038 16.146 1.449 1.00 82.19 185 THR A O 1
ATOM 1483 N N . GLU A 1 186 ? 16.107 16.991 1.254 1.00 81.69 186 GLU A N 1
ATOM 1484 C CA . GLU A 1 186 ? 16.697 16.258 2.375 1.00 81.69 186 GLU A CA 1
ATOM 1485 C C . GLU A 1 186 ? 16.169 16.789 3.709 1.00 81.69 186 GLU A C 1
ATOM 1487 O O . GLU A 1 186 ? 15.825 15.999 4.585 1.00 81.69 186 GLU A O 1
ATOM 1492 N N . ALA A 1 187 ? 16.004 18.108 3.836 1.00 83.38 187 ALA A N 1
ATOM 1493 C CA . ALA A 1 187 ? 15.438 18.747 5.020 1.00 83.38 187 ALA A CA 1
ATOM 1494 C C . ALA A 1 187 ? 14.008 18.260 5.320 1.00 83.38 187 ALA A C 1
ATOM 1496 O O . ALA A 1 187 ? 13.682 17.949 6.469 1.00 83.38 187 ALA A O 1
ATOM 1497 N N . VAL A 1 188 ? 13.159 18.120 4.294 1.00 83.88 188 VAL A N 1
ATOM 1498 C CA . VAL A 1 188 ? 11.795 17.574 4.442 1.00 83.88 188 VAL A CA 1
ATOM 1499 C C . VAL A 1 188 ? 11.830 16.114 4.903 1.00 83.88 188 VAL A C 1
ATOM 1501 O O . VAL A 1 188 ? 11.084 15.726 5.801 1.00 83.88 188 VAL A O 1
ATOM 1504 N N . VAL A 1 189 ? 12.716 15.294 4.330 1.00 83.62 189 VAL A N 1
ATOM 1505 C CA . VAL A 1 189 ? 12.838 13.879 4.713 1.00 83.62 189 VAL A CA 1
ATOM 1506 C C . VAL A 1 189 ? 13.332 13.751 6.154 1.00 83.62 189 VAL A C 1
ATOM 1508 O O . VAL A 1 189 ? 12.708 13.056 6.954 1.00 83.62 189 VAL A O 1
ATOM 1511 N N . LEU A 1 190 ? 14.400 14.456 6.522 1.00 83.44 190 LEU A N 1
ATOM 1512 C CA . LEU A 1 190 ? 14.981 14.391 7.864 1.00 83.44 190 LEU A CA 1
ATOM 1513 C C . LEU A 1 190 ? 14.023 14.912 8.938 1.00 83.44 190 LEU A C 1
ATOM 1515 O O . LEU A 1 190 ? 13.873 14.270 9.976 1.00 83.44 190 LEU A O 1
ATOM 1519 N N . SER A 1 191 ? 13.323 16.020 8.678 1.00 82.75 191 SER A N 1
ATOM 1520 C CA . SER A 1 191 ? 12.298 16.531 9.597 1.00 82.75 191 SER A CA 1
ATOM 1521 C C . SER A 1 191 ? 11.131 15.553 9.741 1.00 82.75 191 SER A C 1
ATOM 1523 O O . SER A 1 191 ? 10.708 15.287 10.862 1.00 82.75 191 SER A O 1
ATOM 1525 N N . SER A 1 192 ? 10.665 14.927 8.655 1.00 81.94 192 SER A N 1
ATOM 1526 C CA . SER A 1 192 ? 9.615 13.903 8.741 1.00 81.94 192 SER A CA 1
ATOM 1527 C C . SER A 1 192 ? 10.037 12.692 9.587 1.00 81.94 192 SER A C 1
ATOM 1529 O O . SER A 1 192 ? 9.261 12.233 10.425 1.00 81.94 192 SER A O 1
ATOM 1531 N N . ILE A 1 193 ? 11.285 12.226 9.449 1.00 84.31 193 ILE A N 1
ATOM 1532 C CA . ILE A 1 193 ? 11.846 11.135 10.261 1.00 84.31 193 ILE A CA 1
ATOM 1533 C C . ILE A 1 193 ? 11.945 11.559 11.727 1.00 84.31 193 ILE A C 1
ATOM 1535 O O . ILE A 1 193 ? 11.527 10.809 12.607 1.00 84.31 193 ILE A O 1
ATOM 1539 N N . ALA A 1 194 ? 12.461 12.760 11.999 1.00 83.38 194 ALA A N 1
ATOM 1540 C CA . ALA A 1 194 ? 12.616 13.272 13.355 1.00 83.38 194 ALA A CA 1
ATOM 1541 C C . ALA A 1 194 ? 11.269 13.371 14.080 1.00 83.38 194 ALA A C 1
ATOM 1543 O O . ALA A 1 194 ? 11.153 12.918 15.220 1.00 83.38 194 ALA A O 1
ATOM 1544 N N . ILE A 1 195 ? 10.232 13.891 13.412 1.00 81.31 195 ILE A N 1
ATOM 1545 C CA . ILE A 1 195 ? 8.899 13.973 14.012 1.00 81.31 195 ILE A CA 1
ATOM 1546 C C . ILE A 1 195 ? 8.304 12.570 14.199 1.00 81.31 195 ILE A C 1
ATOM 1548 O O . ILE A 1 195 ? 7.682 12.312 15.226 1.00 81.31 195 ILE A O 1
ATOM 1552 N N . TYR A 1 196 ? 8.530 11.633 13.271 1.00 80.69 196 TYR A N 1
ATOM 1553 C CA . TYR A 1 196 ? 8.058 10.252 13.425 1.00 80.69 196 TYR A CA 1
ATOM 1554 C C . TYR A 1 196 ? 8.701 9.552 14.633 1.00 80.69 196 TYR A C 1
ATOM 1556 O O . TYR A 1 196 ? 8.011 8.919 15.430 1.00 80.69 196 TYR A O 1
ATOM 1564 N N . VAL A 1 197 ? 10.015 9.713 14.818 1.00 82.00 197 VAL A N 1
ATOM 1565 C CA . VAL A 1 197 ? 10.757 9.168 15.967 1.00 82.00 197 VAL A CA 1
ATOM 1566 C C . VAL A 1 197 ? 10.307 9.825 17.275 1.00 82.00 197 VAL A C 1
ATOM 1568 O O . VAL A 1 197 ? 10.069 9.124 18.257 1.00 82.00 197 VAL A O 1
ATOM 1571 N N . ALA A 1 198 ? 10.115 11.147 17.288 1.00 76.75 198 ALA A N 1
ATOM 1572 C CA . ALA A 1 198 ? 9.558 11.853 18.442 1.00 76.75 198 ALA A CA 1
ATOM 1573 C C . ALA A 1 198 ? 8.133 11.366 18.773 1.00 76.75 198 ALA A C 1
ATOM 1575 O O . ALA A 1 198 ? 7.809 11.127 19.936 1.00 76.75 198 ALA A O 1
ATOM 1576 N N . GLY A 1 199 ? 7.310 11.136 17.745 1.00 73.56 199 GLY A N 1
ATOM 1577 C CA . GLY A 1 199 ? 5.972 10.549 17.839 1.00 73.56 199 GLY A CA 1
ATOM 1578 C C . GLY A 1 199 ? 5.960 9.143 18.442 1.00 73.56 199 GLY A C 1
ATOM 1579 O O . GLY A 1 199 ? 5.089 8.836 19.250 1.00 73.56 199 GLY A O 1
ATOM 1580 N N . LEU A 1 200 ? 6.948 8.306 18.116 1.00 71.25 200 LEU A N 1
ATOM 1581 C CA . LEU A 1 200 ? 7.124 6.978 18.720 1.00 71.25 200 LEU A CA 1
ATOM 1582 C C . LEU A 1 200 ? 7.603 7.030 20.179 1.00 71.25 200 LEU A C 1
ATOM 1584 O O . LEU A 1 200 ? 7.388 6.067 20.911 1.00 71.25 200 LEU A O 1
ATOM 1588 N N . ALA A 1 201 ? 8.221 8.130 20.618 1.00 68.06 201 ALA A N 1
ATOM 1589 C CA . ALA A 1 201 ? 8.648 8.334 22.007 1.00 68.06 201 ALA A CA 1
ATOM 1590 C C . ALA A 1 201 ? 7.532 8.910 22.910 1.00 68.06 201 ALA A C 1
ATOM 1592 O O . ALA A 1 201 ? 7.531 8.696 24.123 1.00 68.06 201 ALA A O 1
ATOM 1593 N N . LEU A 1 202 ? 6.543 9.590 22.320 1.00 66.25 202 LEU A N 1
ATOM 1594 C CA . LEU A 1 202 ? 5.360 10.145 22.993 1.00 66.25 202 LEU A CA 1
ATOM 1595 C C . LEU A 1 202 ? 4.408 9.140 23.701 1.00 66.25 202 LEU A C 1
ATOM 1597 O O . LEU A 1 202 ? 3.742 9.569 24.653 1.00 66.25 202 LEU A O 1
ATOM 1601 N N . PRO A 1 203 ? 4.304 7.832 23.363 1.00 55.81 203 PRO A N 1
ATOM 1602 C CA . PRO A 1 203 ? 3.326 6.948 24.000 1.00 55.81 203 PRO A CA 1
ATOM 1603 C C . PRO A 1 203 ? 3.699 6.534 25.424 1.00 55.81 203 PRO A C 1
ATOM 1605 O O . PRO A 1 203 ? 2.841 6.031 26.146 1.00 55.81 203 PRO A O 1
ATOM 1608 N N . HIS A 1 204 ? 4.947 6.728 25.868 1.00 56.00 204 HIS A N 1
ATOM 1609 C CA . HIS A 1 204 ? 5.345 6.160 27.157 1.00 56.00 204 HIS A CA 1
ATOM 1610 C C . HIS A 1 204 ? 4.844 6.966 28.370 1.00 56.00 204 HIS A C 1
ATOM 1612 O O . HIS A 1 204 ? 4.642 6.389 29.438 1.00 56.00 204 HIS A O 1
ATOM 1618 N N . ASN A 1 205 ? 4.558 8.265 28.194 1.00 52.31 205 ASN A N 1
ATOM 1619 C CA . ASN A 1 205 ? 4.160 9.172 29.283 1.00 52.31 205 ASN A CA 1
ATOM 1620 C C . ASN A 1 205 ? 2.689 9.632 29.228 1.00 52.31 205 ASN A C 1
ATOM 1622 O O . ASN A 1 205 ? 2.198 10.234 30.182 1.00 52.31 205 ASN A O 1
ATOM 1626 N N . THR A 1 206 ? 1.962 9.353 28.143 1.00 52.91 206 THR A N 1
ATOM 1627 C CA . THR A 1 206 ? 0.615 9.907 27.890 1.00 52.91 206 THR A CA 1
ATOM 1628 C C . THR A 1 206 ? -0.536 9.058 28.436 1.00 52.91 206 THR A C 1
ATOM 1630 O O . THR A 1 206 ? -1.623 9.594 28.659 1.00 52.91 206 THR A O 1
ATOM 1633 N N . HIS A 1 207 ? -0.298 7.786 28.787 1.00 51.22 207 HIS A N 1
ATOM 1634 C CA . HIS A 1 207 ? -1.295 6.928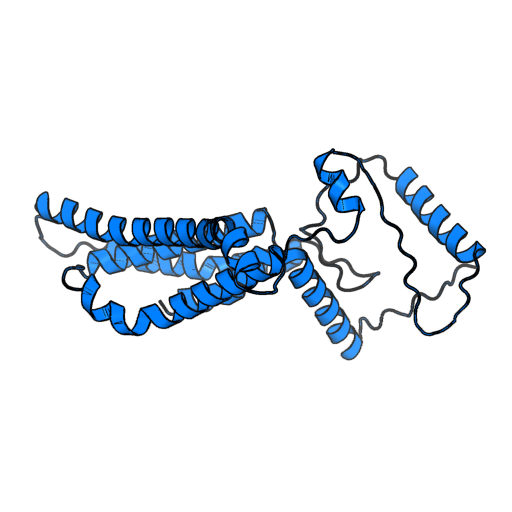 29.453 1.00 51.22 207 HIS A CA 1
ATOM 1635 C C . HIS A 1 207 ? -1.792 7.518 30.791 1.00 51.22 207 HIS A C 1
ATOM 1637 O O . HIS A 1 207 ? -2.855 7.154 31.284 1.00 51.22 207 HIS A O 1
ATOM 1643 N N . ARG A 1 208 ? -1.045 8.444 31.407 1.00 50.47 208 ARG A N 1
ATOM 1644 C CA . ARG A 1 208 ? -1.422 9.050 32.693 1.00 50.47 208 ARG A CA 1
ATOM 1645 C C . ARG A 1 208 ? -2.307 10.293 32.596 1.00 50.47 208 ARG A C 1
ATOM 1647 O O . ARG A 1 208 ? -2.923 10.630 33.596 1.00 50.47 208 ARG A O 1
ATOM 1654 N N . VAL A 1 209 ? -2.378 10.971 31.447 1.00 51.19 209 VAL A N 1
ATOM 1655 C CA . VAL A 1 209 ? -2.993 12.317 31.373 1.00 51.19 209 VAL A CA 1
ATOM 1656 C C . VAL A 1 209 ? -4.355 12.323 30.666 1.00 51.19 209 VAL A C 1
ATOM 1658 O O . VAL A 1 209 ? -5.189 13.158 30.987 1.00 51.19 209 VAL A O 1
ATOM 1661 N N . LEU A 1 210 ? -4.626 11.377 29.759 1.00 53.72 210 LEU A N 1
ATOM 1662 C CA . LEU A 1 210 ? -5.859 11.361 28.947 1.00 53.72 210 LEU A CA 1
ATOM 1663 C C . LEU A 1 210 ? -6.912 10.319 29.369 1.00 53.72 210 LEU A C 1
ATOM 1665 O O . LEU A 1 210 ? -8.024 10.343 28.855 1.00 53.72 210 LEU A O 1
ATOM 1669 N N . LEU A 1 211 ? -6.584 9.403 30.287 1.00 54.06 211 LEU A N 1
ATOM 1670 C CA . LEU A 1 211 ? -7.423 8.237 30.612 1.00 54.06 211 LEU A CA 1
ATOM 1671 C C . LEU A 1 211 ? -8.297 8.387 31.868 1.00 54.06 211 LEU A C 1
ATOM 1673 O O . LEU A 1 211 ? -8.994 7.441 32.221 1.00 54.06 211 LEU A O 1
ATOM 1677 N N . SER A 1 212 ? -8.293 9.537 32.549 1.00 51.72 212 SER A N 1
ATOM 1678 C CA . SER A 1 212 ? -8.941 9.632 33.868 1.00 51.72 212 SER A CA 1
ATOM 1679 C C . SER A 1 212 ? -10.480 9.636 33.839 1.00 51.72 212 SER A C 1
ATOM 1681 O O . SER A 1 212 ? -11.080 9.467 34.896 1.00 51.72 212 SER A O 1
ATOM 1683 N N . GLU A 1 213 ? -11.122 9.790 32.673 1.00 56.56 213 GLU A N 1
ATOM 1684 C CA . GLU A 1 213 ? -12.594 9.887 32.549 1.00 56.56 213 GLU A CA 1
ATOM 1685 C C . GLU A 1 213 ? -13.202 9.001 31.443 1.00 56.56 213 GLU A C 1
ATOM 1687 O O . GLU A 1 213 ? -14.394 9.091 31.149 1.00 56.56 213 GLU A O 1
ATOM 1692 N N . VAL A 1 214 ? -12.423 8.114 30.810 1.00 63.00 214 VAL A N 1
ATOM 1693 C CA . VAL A 1 214 ? -12.957 7.281 29.720 1.00 63.00 214 VAL A CA 1
ATOM 1694 C C . VAL A 1 214 ? -13.750 6.106 30.296 1.00 63.00 214 VAL A C 1
ATOM 1696 O O . VAL A 1 214 ? -13.177 5.160 30.831 1.00 63.00 214 VAL A O 1
ATOM 1699 N N . THR A 1 215 ? -15.075 6.129 30.142 1.00 73.31 215 THR A N 1
ATOM 1700 C CA . THR A 1 215 ? -15.939 4.973 30.431 1.00 73.31 215 THR A CA 1
ATOM 1701 C C . THR A 1 215 ? -15.503 3.766 29.591 1.00 73.31 215 THR A C 1
ATOM 1703 O O . THR A 1 215 ? -15.221 3.921 28.400 1.00 73.31 215 THR A O 1
ATOM 1706 N N . GLU A 1 216 ? -15.529 2.546 30.144 1.00 76.88 216 GLU A N 1
ATOM 1707 C CA . GLU A 1 216 ? -15.181 1.324 29.390 1.00 76.88 216 GLU A CA 1
ATOM 1708 C C . GLU A 1 216 ? -15.965 1.202 28.074 1.00 76.88 216 GLU A C 1
ATOM 1710 O O . GLU A 1 216 ? -15.417 0.849 27.027 1.00 76.88 216 GLU A O 1
ATOM 1715 N N . ARG A 1 217 ? -17.243 1.592 28.103 1.00 77.00 217 ARG A N 1
ATOM 1716 C CA . ARG A 1 217 ? -18.119 1.629 26.930 1.00 77.00 217 ARG A CA 1
ATOM 1717 C C . ARG A 1 217 ? -17.637 2.610 25.852 1.00 77.00 217 ARG A C 1
ATOM 1719 O O . ARG A 1 217 ? -17.693 2.296 24.661 1.00 77.00 217 ARG A O 1
ATOM 1726 N N . GLY A 1 218 ? -17.127 3.774 26.255 1.00 78.88 218 GLY A N 1
ATOM 1727 C CA . GLY A 1 218 ? -16.539 4.772 25.356 1.00 78.88 218 GLY A CA 1
ATOM 1728 C C . GLY A 1 218 ? -15.255 4.263 24.700 1.00 78.88 218 GLY A C 1
ATOM 1729 O O . GLY A 1 218 ? -15.083 4.400 23.491 1.00 78.88 218 GLY A O 1
ATOM 1730 N N . TRP A 1 219 ? -14.405 3.571 25.463 1.00 81.12 219 TRP A N 1
ATOM 1731 C CA . TRP A 1 219 ? -13.184 2.943 24.950 1.00 81.12 219 TRP A CA 1
ATOM 1732 C C . TRP A 1 219 ? -13.470 1.839 23.924 1.00 81.12 219 TRP A C 1
ATOM 1734 O O . TRP A 1 219 ? -12.851 1.803 22.858 1.00 81.12 219 TRP A O 1
ATOM 1744 N N . MET A 1 220 ? -14.451 0.969 24.194 1.00 83.56 220 MET A N 1
ATOM 1745 C CA . MET A 1 220 ? -14.895 -0.042 23.226 1.00 83.56 220 MET A CA 1
ATOM 1746 C C . MET A 1 220 ? -15.472 0.603 21.958 1.00 83.56 220 MET A C 1
ATOM 1748 O O . MET A 1 220 ? -15.181 0.161 20.850 1.00 83.56 220 MET A O 1
ATOM 1752 N N . THR A 1 221 ? -16.234 1.690 22.092 1.00 84.19 221 THR A N 1
ATOM 1753 C CA . THR A 1 221 ? -16.788 2.418 20.937 1.00 84.19 221 THR A CA 1
ATOM 1754 C C . THR A 1 221 ? -15.685 3.078 20.102 1.00 84.19 221 THR A C 1
ATOM 1756 O O . THR A 1 221 ? -15.699 2.993 18.875 1.00 84.19 221 THR A O 1
ATOM 1759 N N . LEU A 1 222 ? -14.679 3.675 20.748 1.00 84.50 222 LEU A N 1
ATOM 1760 C CA . LEU A 1 222 ? -13.526 4.263 20.067 1.00 84.50 222 LEU A CA 1
ATOM 1761 C C . LEU A 1 222 ? -12.723 3.199 19.307 1.00 84.50 222 LEU A C 1
ATOM 1763 O O . LEU A 1 222 ? -12.389 3.402 18.139 1.00 84.50 222 LEU A O 1
ATOM 1767 N N . LYS A 1 223 ? -12.464 2.041 19.929 1.00 87.50 223 LYS A N 1
ATOM 1768 C CA . LYS A 1 223 ? -11.815 0.894 19.273 1.00 87.50 223 LYS A CA 1
ATOM 1769 C C . LYS A 1 223 ? -12.590 0.425 18.043 1.00 87.50 223 LYS A C 1
ATOM 1771 O O . LYS A 1 223 ? -11.988 0.229 16.990 1.00 87.50 223 LYS A O 1
ATOM 1776 N N . LEU A 1 224 ? -13.913 0.297 18.152 1.00 90.56 224 LEU A N 1
ATOM 1777 C CA . LEU A 1 224 ? -14.787 -0.088 17.043 1.00 90.56 224 LEU A CA 1
ATOM 1778 C C . LEU A 1 224 ? -14.641 0.874 15.858 1.00 90.56 224 LEU A C 1
ATOM 1780 O O . LEU A 1 224 ? -14.364 0.442 14.739 1.00 90.56 224 LEU A O 1
ATOM 1784 N N . ILE A 1 225 ? -14.819 2.173 16.112 1.00 88.75 225 ILE A N 1
ATOM 1785 C CA . ILE A 1 225 ? -14.741 3.214 15.081 1.00 88.75 225 ILE A CA 1
ATOM 1786 C C . ILE A 1 225 ? -13.348 3.216 14.446 1.00 88.75 225 ILE A C 1
ATOM 1788 O O . ILE A 1 225 ? -13.231 3.285 13.225 1.00 88.75 225 ILE A O 1
ATOM 1792 N N . THR A 1 226 ? -12.298 3.067 15.254 1.00 89.44 226 THR A N 1
ATOM 1793 C CA . THR A 1 226 ? -10.907 3.037 14.780 1.00 89.44 226 THR A CA 1
ATOM 1794 C C . THR A 1 226 ? -10.639 1.837 13.869 1.00 89.44 226 THR A C 1
ATOM 1796 O O . THR A 1 226 ? -10.019 1.998 12.820 1.00 89.44 226 THR A O 1
ATOM 1799 N N . LEU A 1 227 ? -11.135 0.644 14.216 1.00 92.19 227 LEU A N 1
ATOM 1800 C CA . LEU A 1 227 ? -10.984 -0.562 13.391 1.00 92.19 227 LEU A CA 1
ATOM 1801 C C . LEU A 1 227 ? -11.717 -0.442 12.048 1.00 92.19 227 LEU A C 1
ATOM 1803 O O . LEU A 1 227 ? -11.163 -0.807 11.010 1.00 92.19 227 LEU A O 1
ATOM 1807 N N . LEU A 1 228 ? -12.934 0.111 12.052 1.00 92.69 228 LEU A N 1
ATOM 1808 C CA . LEU A 1 228 ? -13.693 0.372 10.825 1.00 92.69 228 LEU A CA 1
ATOM 1809 C C . LEU A 1 228 ? -13.006 1.425 9.951 1.00 92.69 228 LEU A C 1
ATOM 1811 O O . LEU A 1 228 ? -12.886 1.245 8.739 1.00 92.69 228 LEU A O 1
ATOM 1815 N N . TYR A 1 229 ? -12.518 2.500 10.568 1.00 91.50 229 TYR A N 1
ATOM 1816 C CA . TYR A 1 229 ? -11.797 3.562 9.879 1.00 91.50 229 TYR A CA 1
ATOM 1817 C C . TYR A 1 229 ? -10.494 3.048 9.251 1.00 91.50 229 TYR A C 1
ATOM 1819 O O . TYR A 1 229 ? -10.212 3.344 8.091 1.00 91.50 229 TYR A O 1
ATOM 1827 N N . LEU A 1 230 ? -9.744 2.202 9.967 1.00 92.81 230 LEU A N 1
ATOM 1828 C CA . LEU A 1 230 ? -8.551 1.533 9.448 1.00 92.81 230 LEU A CA 1
ATOM 1829 C C . LEU A 1 230 ? -8.876 0.644 8.240 1.00 92.81 230 LEU A C 1
ATOM 1831 O O . LEU A 1 230 ? -8.198 0.738 7.218 1.00 92.81 230 LEU A O 1
ATOM 1835 N N . ALA A 1 231 ? -9.911 -0.197 8.333 1.00 94.31 231 ALA A N 1
ATOM 1836 C CA . ALA A 1 231 ? -10.320 -1.074 7.236 1.00 94.31 231 ALA A CA 1
ATOM 1837 C C . ALA A 1 231 ? -10.722 -0.275 5.984 1.00 94.31 231 ALA A C 1
ATOM 1839 O O . ALA A 1 231 ? -10.299 -0.606 4.873 1.00 94.31 231 ALA A O 1
ATOM 1840 N N . LEU A 1 232 ? -11.480 0.812 6.168 1.00 94.50 232 LEU A N 1
ATOM 1841 C CA . LEU A 1 232 ? -11.876 1.711 5.086 1.00 94.50 232 LEU A CA 1
ATOM 1842 C C . LEU A 1 232 ? -10.661 2.393 4.444 1.00 94.50 232 LEU A C 1
ATOM 1844 O O . LEU A 1 232 ? -10.536 2.390 3.220 1.00 94.50 232 LEU A O 1
ATOM 1848 N N . LEU A 1 233 ? -9.747 2.940 5.251 1.00 93.06 233 LEU A N 1
ATOM 1849 C CA . LEU A 1 233 ? -8.528 3.580 4.755 1.00 93.06 233 LEU A CA 1
ATOM 1850 C C . LEU A 1 233 ? -7.654 2.608 3.961 1.00 93.06 233 LEU A C 1
ATOM 1852 O O . LEU A 1 233 ? -7.219 2.950 2.863 1.00 93.06 233 LEU A O 1
ATOM 1856 N N . LEU A 1 234 ? -7.426 1.395 4.473 1.00 94.00 234 LEU A N 1
ATOM 1857 C CA . LEU A 1 234 ? -6.655 0.369 3.767 1.00 94.00 234 LEU A CA 1
ATOM 1858 C C . LEU A 1 234 ? -7.301 0.010 2.424 1.00 94.00 234 LEU A C 1
ATOM 1860 O O . LEU A 1 234 ? -6.598 -0.071 1.415 1.00 94.00 234 LEU A O 1
ATOM 1864 N N . GLY A 1 235 ? -8.629 -0.141 2.392 1.00 92.25 235 GLY A N 1
ATOM 1865 C CA . GLY A 1 235 ? -9.383 -0.382 1.162 1.00 92.25 235 GLY A CA 1
ATOM 1866 C C . GLY A 1 235 ? -9.225 0.752 0.146 1.00 92.25 235 GLY A C 1
ATOM 1867 O O . GLY A 1 235 ? -8.834 0.507 -0.994 1.00 92.25 235 GLY A O 1
ATOM 1868 N N . CYS A 1 236 ? -9.447 2.001 0.564 1.00 93.12 236 CYS A N 1
ATOM 1869 C CA . CYS A 1 236 ? -9.289 3.179 -0.292 1.00 93.12 236 CYS A CA 1
ATOM 1870 C C . CYS A 1 236 ? -7.856 3.324 -0.827 1.00 93.12 236 CYS A C 1
ATOM 1872 O O . CYS A 1 236 ? -7.664 3.573 -2.018 1.00 93.12 236 CYS A O 1
ATOM 1874 N N . ILE A 1 237 ? -6.843 3.128 0.024 1.00 91.81 237 ILE A N 1
ATOM 1875 C CA . ILE A 1 237 ? -5.439 3.194 -0.395 1.00 91.81 237 ILE A CA 1
ATOM 1876 C C . ILE A 1 237 ? -5.137 2.089 -1.406 1.00 91.81 237 ILE A C 1
ATOM 1878 O O . ILE A 1 237 ? -4.482 2.367 -2.403 1.00 91.81 237 ILE A O 1
ATOM 1882 N N . ALA A 1 238 ? -5.642 0.868 -1.214 1.00 89.69 238 ALA A N 1
ATOM 1883 C CA . ALA A 1 238 ? -5.416 -0.223 -2.158 1.00 89.69 238 ALA A CA 1
ATOM 1884 C C . ALA A 1 238 ? -6.116 -0.030 -3.514 1.00 89.69 238 ALA A C 1
ATOM 1886 O O . ALA A 1 238 ? -5.603 -0.510 -4.525 1.00 89.69 238 ALA A O 1
ATOM 1887 N N . LEU A 1 239 ? -7.243 0.690 -3.559 1.00 86.75 239 LEU A N 1
ATOM 1888 C CA . LEU A 1 239 ? -7.897 1.064 -4.819 1.00 86.75 239 LEU A CA 1
ATOM 1889 C C . LEU A 1 239 ? -7.063 2.066 -5.630 1.00 86.75 239 LEU A C 1
ATOM 1891 O O . LEU A 1 239 ? -7.043 1.990 -6.856 1.00 86.75 239 LEU A O 1
ATOM 1895 N N . ILE A 1 240 ? -6.362 2.985 -4.957 1.00 85.69 240 ILE A N 1
ATOM 1896 C CA . ILE A 1 240 ? -5.514 4.002 -5.603 1.00 85.69 240 ILE A CA 1
ATOM 1897 C C . ILE A 1 240 ? -4.119 3.441 -5.918 1.00 85.69 240 ILE A C 1
ATOM 1899 O O . ILE A 1 240 ? -3.576 3.653 -7.001 1.00 85.69 240 ILE A O 1
ATOM 1903 N N . ASN A 1 241 ? -3.522 2.735 -4.961 1.00 88.19 241 ASN A N 1
ATOM 1904 C CA . ASN A 1 241 ? -2.208 2.118 -5.042 1.00 88.19 241 ASN A CA 1
ATOM 1905 C C . ASN A 1 241 ? -2.225 0.792 -4.275 1.00 88.19 241 ASN A C 1
ATOM 1907 O O . ASN A 1 241 ? -1.960 0.742 -3.069 1.00 88.19 241 ASN A O 1
ATOM 1911 N N . PHE A 1 242 ? -2.502 -0.293 -5.001 1.00 88.06 242 PHE A N 1
ATOM 1912 C CA . PHE A 1 242 ? -2.579 -1.632 -4.422 1.00 88.06 242 PHE A CA 1
ATOM 1913 C C . PHE A 1 242 ? -1.318 -2.000 -3.635 1.00 88.06 242 PHE A C 1
ATOM 1915 O O . PHE A 1 242 ? -1.417 -2.497 -2.519 1.00 88.06 242 PHE A O 1
ATOM 1922 N N . SER A 1 243 ? -0.135 -1.721 -4.186 1.00 89.50 243 SER A N 1
ATOM 1923 C CA . SER A 1 243 ? 1.136 -2.071 -3.551 1.00 89.50 243 SER A CA 1
ATOM 1924 C C . SER A 1 243 ? 1.317 -1.383 -2.195 1.00 89.50 243 SER A C 1
ATOM 1926 O O . SER A 1 243 ? 1.697 -2.033 -1.222 1.00 89.50 243 SER A O 1
ATOM 1928 N N . LEU A 1 244 ? 0.994 -0.088 -2.103 1.00 90.25 244 LEU A N 1
ATOM 1929 C CA . LEU A 1 244 ? 1.027 0.645 -0.835 1.00 90.25 244 LEU A CA 1
ATOM 1930 C C . LEU A 1 244 ? -0.019 0.103 0.148 1.00 90.25 244 LEU A C 1
ATOM 1932 O O . LEU A 1 244 ? 0.307 -0.166 1.302 1.00 90.25 244 LEU A O 1
ATOM 1936 N N . GLY A 1 245 ? -1.257 -0.094 -0.313 1.00 91.62 245 GLY A N 1
ATOM 1937 C CA . GLY A 1 245 ? -2.345 -0.609 0.520 1.00 91.62 245 GLY A CA 1
ATOM 1938 C C . GLY A 1 245 ? -2.056 -2.008 1.063 1.00 91.62 245 GLY A C 1
ATOM 1939 O O . GLY A 1 245 ? -2.292 -2.269 2.238 1.00 91.62 245 GLY A O 1
ATOM 1940 N N . PHE A 1 246 ? -1.470 -2.887 0.247 1.00 91.44 246 PHE A N 1
ATOM 1941 C CA . PHE A 1 246 ? -1.068 -4.232 0.648 1.00 91.44 246 PHE A CA 1
ATOM 1942 C C . PHE A 1 246 ? 0.048 -4.211 1.698 1.00 91.44 246 PHE A C 1
ATOM 1944 O O . PHE A 1 246 ? -0.067 -4.901 2.708 1.00 91.44 246 PHE A O 1
ATOM 1951 N N . ILE A 1 247 ? 1.092 -3.390 1.511 1.00 92.25 247 ILE A N 1
ATOM 1952 C CA . ILE A 1 247 ? 2.163 -3.227 2.511 1.00 92.25 247 ILE A CA 1
ATOM 1953 C C . ILE A 1 247 ? 1.574 -2.750 3.844 1.00 92.25 247 ILE A C 1
ATOM 1955 O O . ILE A 1 247 ? 1.865 -3.341 4.882 1.00 92.25 247 ILE A O 1
ATOM 1959 N N . LEU A 1 248 ? 0.721 -1.721 3.818 1.00 92.75 248 LEU A N 1
ATOM 1960 C CA . LEU A 1 248 ? 0.084 -1.188 5.025 1.00 92.75 248 LEU A CA 1
ATOM 1961 C C . LEU A 1 248 ? -0.859 -2.200 5.682 1.00 92.75 248 LEU A C 1
ATOM 1963 O O . LEU A 1 248 ? -0.903 -2.294 6.904 1.00 92.75 248 LEU A O 1
ATOM 1967 N N . ALA A 1 249 ? -1.591 -2.991 4.898 1.00 93.19 249 ALA A N 1
ATOM 1968 C CA . ALA A 1 249 ? -2.449 -4.033 5.443 1.00 93.19 249 ALA A CA 1
ATOM 1969 C C . ALA A 1 249 ? -1.620 -5.117 6.140 1.00 93.19 249 ALA A C 1
ATOM 1971 O O . ALA A 1 249 ? -1.952 -5.499 7.258 1.00 93.19 249 ALA A O 1
ATOM 1972 N N . VAL A 1 250 ? -0.515 -5.575 5.547 1.00 93.00 250 VAL A N 1
ATOM 1973 C CA . VAL A 1 250 ? 0.363 -6.579 6.171 1.00 93.00 250 VAL A CA 1
ATOM 1974 C C . VAL A 1 250 ? 0.975 -6.069 7.481 1.00 93.00 250 VAL A C 1
ATOM 1976 O O . VAL A 1 250 ? 1.102 -6.846 8.425 1.00 93.00 250 VAL A O 1
ATOM 1979 N N . THR A 1 251 ? 1.326 -4.783 7.577 1.00 90.94 251 THR A N 1
ATOM 1980 C CA . THR A 1 251 ? 1.957 -4.221 8.785 1.00 90.94 251 THR A CA 1
ATOM 1981 C C . THR A 1 251 ? 0.957 -3.844 9.878 1.00 90.94 251 THR A C 1
ATOM 1983 O O . THR A 1 251 ? 1.231 -4.079 11.054 1.00 90.94 251 THR A O 1
ATOM 1986 N N . LEU A 1 252 ? -0.202 -3.283 9.522 1.00 90.62 252 LEU A N 1
ATOM 1987 C CA . LEU A 1 252 ? -1.174 -2.754 10.489 1.00 90.62 252 LEU A CA 1
ATOM 1988 C C . LEU A 1 252 ? -2.210 -3.791 10.941 1.00 90.62 252 LEU A C 1
ATOM 1990 O O . LEU A 1 252 ? -2.717 -3.699 12.058 1.00 90.62 252 LEU A O 1
ATOM 1994 N N . THR A 1 253 ? -2.512 -4.799 10.119 1.00 90.75 253 THR A N 1
ATOM 1995 C CA . THR A 1 253 ? -3.514 -5.825 10.460 1.00 90.75 253 THR A CA 1
ATOM 1996 C C . THR A 1 253 ? -3.140 -6.654 11.697 1.00 90.75 253 THR A C 1
ATOM 1998 O O . THR A 1 253 ? -4.014 -6.850 12.542 1.00 90.75 253 THR A O 1
ATOM 2001 N N . PRO A 1 254 ? -1.883 -7.113 11.888 1.00 88.62 254 PRO A N 1
ATOM 2002 C CA . PRO A 1 254 ? -1.500 -7.832 13.106 1.00 88.62 254 PRO A CA 1
ATOM 2003 C C . PRO A 1 254 ? -1.668 -6.986 14.374 1.00 88.62 254 PRO A C 1
ATOM 2005 O O . PRO A 1 254 ? -2.148 -7.488 15.388 1.00 88.62 254 PRO A O 1
ATOM 2008 N N . ALA A 1 255 ? -1.339 -5.692 14.304 1.00 84.69 255 ALA A N 1
ATOM 2009 C CA . ALA A 1 255 ? -1.552 -4.763 15.411 1.00 84.69 255 ALA A CA 1
ATOM 2010 C C . ALA A 1 255 ? -3.051 -4.587 15.716 1.00 84.69 255 ALA A C 1
ATOM 2012 O O . ALA A 1 255 ? -3.456 -4.640 16.874 1.00 84.69 255 ALA A O 1
ATOM 2013 N N . ALA A 1 256 ? -3.885 -4.467 14.679 1.00 84.44 256 ALA A N 1
ATOM 2014 C CA . ALA A 1 256 ? -5.339 -4.392 14.816 1.00 84.44 256 ALA A CA 1
ATOM 2015 C C . ALA A 1 256 ? -5.965 -5.688 15.366 1.00 84.44 256 ALA A C 1
ATOM 2017 O O . ALA A 1 256 ? -6.995 -5.640 16.032 1.00 84.44 256 ALA A O 1
ATOM 2018 N N . ALA A 1 257 ? -5.353 -6.848 15.115 1.00 82.50 257 ALA A N 1
ATOM 2019 C CA . ALA A 1 257 ? -5.816 -8.127 15.647 1.00 82.50 257 ALA A CA 1
ATOM 2020 C C . ALA A 1 257 ? -5.561 -8.277 17.160 1.00 82.50 257 ALA A C 1
ATOM 2022 O O . ALA A 1 257 ? -6.322 -8.982 17.833 1.00 82.50 257 ALA A O 1
ATOM 2023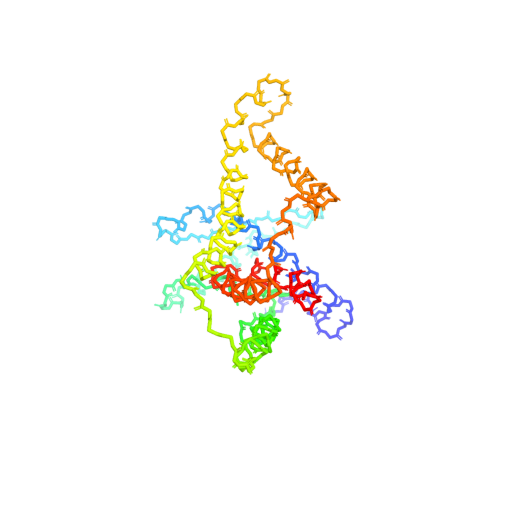 N N . GLY A 1 258 ? -4.495 -7.646 17.669 1.00 74.12 258 GLY A N 1
ATOM 2024 C CA . GLY A 1 258 ? -4.104 -7.660 19.082 1.00 74.12 258 GLY A CA 1
ATOM 2025 C C . GLY A 1 258 ? -4.737 -6.563 19.948 1.00 74.12 258 GLY A C 1
ATOM 2026 O O . GLY A 1 258 ? -4.639 -6.648 21.171 1.00 74.12 258 GLY A O 1
ATOM 2027 N N . ALA A 1 259 ? -5.368 -5.557 19.334 1.00 60.56 259 ALA A N 1
ATOM 2028 C CA . ALA A 1 259 ? -6.099 -4.482 20.014 1.00 60.56 259 ALA A CA 1
ATOM 2029 C C . ALA A 1 259 ? -7.493 -4.923 20.500 1.00 60.56 259 ALA A C 1
ATOM 2031 O O . ALA A 1 259 ? -7.959 -4.341 21.514 1.00 60.56 259 ALA A O 1
#

pLDDT: mean 77.36, std 14.01, range [28.66, 94.5]

InterPro domains:
  IPR007246 GPI transamidase component Gaa1 [PF04114] (13-256)
  IPR007246 GPI transamidase component Gaa1 [PTHR13304] (12-257)

Organism: Callorhinchus milii (NCBI:txid7868)

Sequence (259 aa):
LFRSQCPRSDGETLPGYVHALQTMLLMVLKQGSGKASGEHGLFLRYHVEAITIRGINSFRQYKYDMVTVGKVFEGIVRKLNNLLERLHQSYFFYLLPSLSRFVSIGYYMPAFVLLISIPILKALDLWIKLSKPEGNQQTTHTERDVSLLTILTPVMICHATGLALYFLPVFGRKDAAEHFPVSETEAVVLSSIAIYVAGLALPHNTHRVLLSEVTERGWMTLKLITLLYLALLLGCIALINFSLGFILAVTLTPAAAGA